Protein AF-A0A9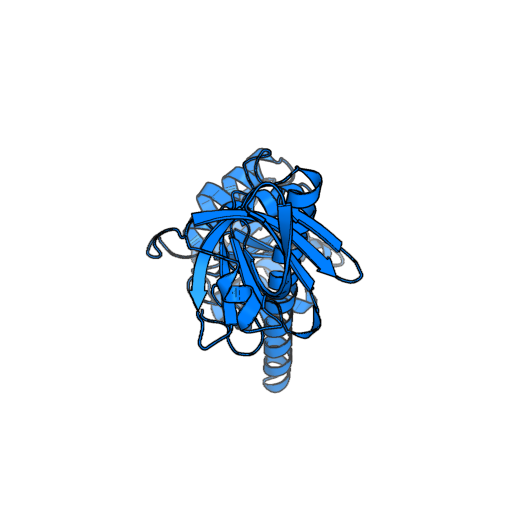60ZJB1-F1 (afdb_monomer)

Secondary structure (DSSP, 8-state):
----SSS-SBPPEEEEEET--TT--HHHHHHHHTTTEEEEEE-GGGGGGGGGG-STTEEEEEEHHHHHTTSSS--HHHHHHHHHHHHHHHHTT-GGGEEEEES---HHHHHHHHHTT--EEE--TTSHHHHHHHIIIIIHHHTT-S-S---SS-EEPPPGGG--EEEEEEEETTEEEEEEEEEEEEETTEEEEEES-GGGGGG--TT-EEEEEEE-SS-EEEEEEEEEEEEETTTTEEEEE--TT-TTTS-HHHHHHHHHHHHHHHHHHHHHHHHHHHHHHHHH-

Foldseek 3Di:
DADDDFKFRDAFQEEEEEPPAPVCDLVVQLVCQLQSYHYHHDDPLLLLLVLLVDDLRYAYEYELVNVCVPPPDDDVVNSVVVLVVVLVSCLVRPQLRYEYEYCDDDVVSVVVCVVSVHHYYNDDVNPPVRVVCCVVPPNNVSSDDDPDDRPSKGKMFHGCVQFKKKWKWFADPNDTDIWIFTWGMAILWKTKTQTPDLVSLVVADFQTWIWMWIDDPPDIATFQTWTWHDADSVRNMTMIGGHLVDCNGGNPVNSSRRSVVRSVSSNVVSVVSSVVSSVVSVVVD

Structure (mmCIF, N/CA/C/O backbone):
data_AF-A0A960ZJB1-F1
#
_entry.id   AF-A0A960ZJB1-F1
#
loop_
_atom_site.group_PDB
_atom_site.id
_atom_site.type_symbol
_atom_site.label_atom_id
_atom_site.label_alt_id
_atom_site.label_comp_id
_atom_site.label_asym_id
_atom_site.label_entity_id
_atom_site.label_seq_id
_atom_site.pdbx_PDB_ins_code
_atom_site.Cartn_x
_atom_site.Cartn_y
_atom_site.Cartn_z
_atom_site.occupancy
_atom_site.B_iso_or_equiv
_atom_site.auth_seq_id
_atom_site.auth_comp_id
_atom_site.auth_asym_id
_atom_site.auth_atom_id
_atom_site.pdbx_PDB_model_num
ATOM 1 N N . MET A 1 1 ? -7.300 -10.576 -5.424 1.00 42.41 1 MET A N 1
ATOM 2 C CA . MET A 1 1 ? -6.321 -11.170 -4.489 1.00 42.41 1 MET A CA 1
ATOM 3 C C . MET A 1 1 ? -6.948 -11.201 -3.099 1.00 42.41 1 MET A C 1
ATOM 5 O O . MET A 1 1 ? -7.404 -10.167 -2.628 1.00 42.41 1 MET A O 1
ATOM 9 N N . LYS A 1 2 ? -7.061 -12.388 -2.498 1.00 27.84 2 LYS A N 1
ATOM 10 C CA . LYS A 1 2 ? -7.536 -12.617 -1.124 1.00 27.84 2 LYS A CA 1
ATOM 11 C C . LYS A 1 2 ? -6.325 -13.181 -0.383 1.00 27.84 2 LYS A C 1
ATOM 13 O O . LYS A 1 2 ? -5.766 -14.154 -0.884 1.00 27.84 2 LYS A O 1
ATOM 18 N N . ILE A 1 3 ? -5.857 -12.550 0.695 1.00 38.41 3 ILE A N 1
ATOM 19 C CA . ILE A 1 3 ? -4.775 -13.132 1.495 1.00 38.41 3 ILE A CA 1
ATOM 20 C C . ILE A 1 3 ? -5.345 -13.677 2.806 1.00 38.41 3 ILE A C 1
ATOM 22 O O . ILE A 1 3 ? -5.942 -12.953 3.599 1.00 38.41 3 ILE A O 1
ATOM 26 N N . THR A 1 4 ? -5.170 -14.984 2.970 1.00 37.72 4 THR A N 1
ATOM 27 C CA . THR A 1 4 ? -5.428 -15.840 4.139 1.00 37.72 4 THR A CA 1
ATOM 28 C C . THR A 1 4 ? -4.400 -16.982 4.042 1.00 37.72 4 THR A C 1
ATOM 30 O O . THR A 1 4 ? -4.046 -17.342 2.922 1.00 37.72 4 THR A O 1
ATOM 33 N N . GLU A 1 5 ? -3.829 -17.576 5.089 1.00 34.34 5 GLU A N 1
ATOM 34 C CA . GLU A 1 5 ? -4.031 -17.506 6.551 1.00 34.34 5 GLU A CA 1
ATOM 35 C C . GLU A 1 5 ? -3.008 -16.610 7.295 1.00 34.34 5 GLU A C 1
ATOM 37 O O . GLU A 1 5 ? -3.155 -16.381 8.489 1.00 34.34 5 GLU A O 1
ATOM 42 N N . ASP A 1 6 ? -2.057 -15.989 6.583 1.00 43.62 6 ASP A N 1
ATOM 43 C CA . ASP A 1 6 ? -0.929 -15.219 7.156 1.00 43.62 6 ASP A CA 1
ATOM 44 C C . ASP A 1 6 ? -0.946 -13.696 6.854 1.00 43.62 6 ASP A C 1
ATOM 46 O O . ASP A 1 6 ? 0.099 -13.046 6.842 1.00 43.62 6 ASP A O 1
ATOM 50 N N . GLY A 1 7 ? -2.110 -13.087 6.604 1.00 52.41 7 GLY A N 1
ATOM 51 C CA . GLY A 1 7 ? -2.263 -11.618 6.577 1.00 52.41 7 GLY A CA 1
ATOM 52 C C . GLY A 1 7 ? -2.581 -10.969 5.221 1.00 52.41 7 GLY A C 1
ATOM 53 O O . GLY A 1 7 ? -2.076 -11.382 4.193 1.00 52.41 7 GLY A O 1
ATOM 54 N N . VAL A 1 8 ? -3.382 -9.889 5.283 1.00 51.00 8 VAL A N 1
ATOM 55 C CA . VAL A 1 8 ? -4.076 -9.058 4.251 1.00 51.00 8 VAL A CA 1
ATOM 56 C C . VAL A 1 8 ? -5.366 -9.619 3.611 1.00 51.00 8 VAL A C 1
ATOM 58 O O . VAL A 1 8 ? -5.436 -9.993 2.443 1.00 51.00 8 VAL A O 1
ATOM 61 N N . THR A 1 9 ? -6.482 -9.515 4.330 1.00 48.41 9 THR A N 1
ATOM 62 C CA . THR A 1 9 ? -7.803 -9.969 3.847 1.00 48.41 9 THR A CA 1
ATOM 63 C C . THR A 1 9 ? -8.354 -9.173 2.641 1.00 48.41 9 THR A C 1
ATOM 65 O O . THR A 1 9 ? -9.258 -9.645 1.947 1.00 48.41 9 THR A O 1
ATOM 68 N N . ALA A 1 10 ? -7.820 -7.978 2.346 1.00 55.12 10 ALA A N 1
ATOM 69 C CA . ALA A 1 10 ? -8.161 -7.190 1.157 1.00 55.12 10 ALA A CA 1
ATOM 70 C C . ALA A 1 10 ? -6.980 -6.313 0.707 1.00 55.12 10 ALA A C 1
ATOM 72 O O . ALA A 1 10 ? -6.668 -5.323 1.363 1.00 55.12 10 ALA A O 1
ATOM 73 N N . THR A 1 11 ? -6.346 -6.643 -0.421 1.00 62.94 11 THR A N 1
ATOM 74 C CA . THR A 1 11 ? -5.213 -5.854 -0.916 1.00 62.94 11 THR A CA 1
ATOM 75 C C . THR A 1 11 ? -5.644 -4.555 -1.609 1.00 62.94 11 THR A C 1
ATOM 77 O O . THR A 1 11 ? -6.682 -4.541 -2.289 1.00 62.94 11 THR A O 1
ATOM 80 N N . PRO A 1 12 ? -4.864 -3.474 -1.421 1.00 76.00 12 PRO A N 1
ATOM 81 C CA . PRO A 1 12 ? -4.973 -2.250 -2.210 1.00 76.00 12 PRO A CA 1
ATOM 82 C C . PRO A 1 12 ? -4.545 -2.497 -3.659 1.00 76.00 12 PRO A C 1
ATOM 84 O O . PRO A 1 12 ? -3.995 -3.555 -3.979 1.00 76.00 12 PRO A O 1
ATOM 87 N N . LYS A 1 13 ? -4.734 -1.493 -4.521 1.00 81.38 13 LYS A N 1
ATOM 88 C CA . LYS A 1 13 ? -3.980 -1.402 -5.775 1.00 81.38 13 LYS A CA 1
ATOM 89 C C . LYS A 1 13 ? -2.493 -1.296 -5.437 1.00 81.38 13 LYS A C 1
ATOM 91 O O . LYS A 1 13 ? -2.114 -0.468 -4.610 1.00 81.38 13 LYS A O 1
ATOM 96 N N . ILE A 1 14 ? -1.663 -2.131 -6.047 1.00 87.25 14 ILE A N 1
ATOM 97 C CA . ILE A 1 14 ? -0.218 -2.151 -5.818 1.00 87.25 14 ILE A CA 1
ATOM 98 C C . ILE A 1 14 ? 0.455 -1.463 -7.001 1.00 87.25 14 ILE A C 1
ATOM 100 O O . ILE A 1 14 ? 0.282 -1.870 -8.144 1.00 87.25 14 ILE A O 1
ATOM 104 N N . LEU A 1 15 ? 1.230 -0.421 -6.730 1.00 90.06 15 LEU A N 1
ATOM 105 C CA . LEU A 1 15 ? 2.118 0.203 -7.699 1.00 90.06 15 LEU A CA 1
ATOM 106 C C . LEU A 1 15 ? 3.553 -0.140 -7.309 1.00 90.06 15 LEU A C 1
ATOM 108 O O . LEU A 1 15 ? 4.105 0.470 -6.397 1.00 90.06 15 LEU A O 1
ATOM 112 N N . SER A 1 16 ? 4.136 -1.130 -7.977 1.00 92.06 16 SER A N 1
ATOM 113 C CA . SER A 1 16 ? 5.525 -1.532 -7.771 1.00 92.06 16 SER A CA 1
ATOM 114 C C . SER A 1 16 ? 6.438 -0.678 -8.638 1.00 92.06 16 SER A C 1
ATOM 116 O O . SER A 1 16 ? 6.396 -0.765 -9.864 1.00 92.06 16 SER A O 1
ATOM 118 N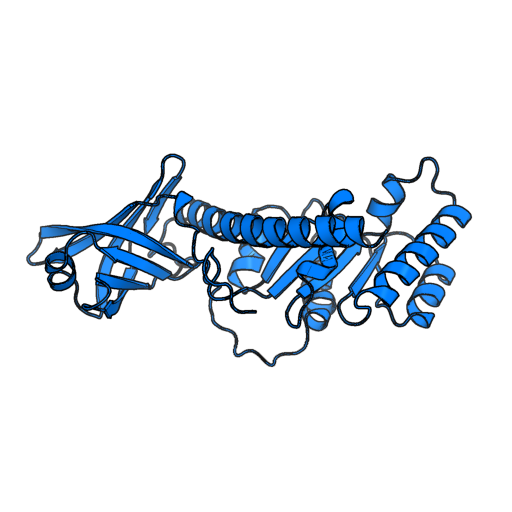 N . TRP A 1 17 ? 7.258 0.158 -8.014 1.00 92.38 17 TRP A N 1
ATOM 119 C CA . TRP A 1 17 ? 8.060 1.156 -8.702 1.00 92.38 17 TRP A CA 1
ATOM 120 C C . TRP A 1 17 ? 9.546 0.918 -8.479 1.00 92.38 17 TRP A C 1
ATOM 122 O O . TRP A 1 17 ? 10.055 1.101 -7.375 1.00 92.38 17 TRP A O 1
ATOM 132 N N . PHE A 1 18 ? 10.248 0.557 -9.549 1.00 91.50 18 PHE A N 1
ATOM 133 C CA . PHE A 1 18 ? 11.701 0.521 -9.562 1.00 91.50 18 PHE A CA 1
ATOM 134 C C . PHE A 1 18 ? 12.275 1.927 -9.765 1.00 91.50 18 PHE A C 1
ATOM 136 O O . PHE A 1 18 ? 11.978 2.584 -10.769 1.00 91.50 18 PHE A O 1
ATOM 143 N N . GLY A 1 19 ? 13.109 2.380 -8.828 1.00 89.00 19 GLY A N 1
ATOM 144 C CA . GLY A 1 19 ? 13.690 3.721 -8.871 1.00 89.00 19 GLY A CA 1
ATOM 145 C C . GLY A 1 19 ? 12.657 4.817 -8.600 1.00 89.00 19 GLY A C 1
ATOM 146 O O . GLY A 1 19 ? 12.521 5.757 -9.395 1.00 89.00 19 GLY A O 1
ATOM 147 N N . LEU A 1 20 ? 11.905 4.656 -7.505 1.00 89.56 20 LEU A N 1
ATOM 148 C CA . LEU A 1 20 ? 10.902 5.610 -7.038 1.00 89.56 20 LEU A CA 1
ATOM 149 C C . LEU A 1 20 ? 11.525 7.019 -6.906 1.00 89.56 20 LEU A C 1
ATOM 151 O O . LEU A 1 20 ? 12.586 7.160 -6.297 1.00 89.56 20 LEU A O 1
ATOM 155 N N . PRO A 1 21 ? 10.907 8.073 -7.470 1.00 86.81 21 PRO A N 1
ATOM 156 C CA . PRO A 1 21 ? 11.416 9.434 -7.328 1.00 86.81 21 PRO A CA 1
ATOM 157 C C . PRO A 1 21 ? 11.541 9.880 -5.863 1.00 86.81 21 PRO A C 1
ATOM 159 O O . PRO A 1 21 ? 10.634 9.665 -5.060 1.00 86.81 21 PRO A O 1
ATOM 162 N N . SER A 1 22 ? 12.632 10.581 -5.547 1.00 85.75 22 SER A N 1
ATOM 163 C CA . SER A 1 22 ? 13.035 10.969 -4.182 1.00 85.75 22 SER A CA 1
ATOM 164 C C . SER A 1 22 ? 11.978 11.765 -3.399 1.00 85.75 22 SER A C 1
ATOM 166 O O . SER A 1 22 ? 11.849 11.634 -2.184 1.00 85.75 22 SER A O 1
ATOM 168 N N . HIS A 1 23 ? 11.183 12.577 -4.095 1.00 83.75 23 HIS A N 1
ATOM 169 C CA . HIS A 1 23 ? 10.132 13.398 -3.498 1.00 83.75 23 HIS A CA 1
ATOM 170 C C . HIS A 1 23 ? 8.846 12.608 -3.176 1.00 83.75 23 HIS A C 1
ATOM 172 O O . HIS A 1 23 ? 7.927 13.170 -2.576 1.00 83.75 23 HIS A O 1
ATOM 178 N N . ILE A 1 24 ? 8.735 11.335 -3.584 1.00 87.38 24 ILE A N 1
ATOM 179 C CA . ILE A 1 24 ? 7.665 10.428 -3.143 1.00 87.38 24 ILE A CA 1
ATOM 180 C C . ILE A 1 24 ? 8.116 9.776 -1.833 1.00 87.38 24 ILE A C 1
ATOM 182 O O . ILE A 1 24 ? 8.446 8.592 -1.761 1.00 87.38 24 ILE A O 1
ATOM 186 N N . GLY A 1 25 ? 8.145 10.592 -0.782 1.00 88.69 25 GLY A N 1
ATOM 187 C CA . GLY A 1 25 ? 8.531 10.166 0.553 1.00 88.69 25 GLY A CA 1
ATOM 188 C C . GLY A 1 25 ? 7.417 9.412 1.277 1.00 88.69 25 GLY A C 1
ATOM 189 O O . GLY A 1 25 ? 6.362 9.080 0.735 1.00 88.69 25 GLY A O 1
ATOM 190 N N . GLU A 1 26 ? 7.634 9.150 2.563 1.00 90.62 26 GLU A N 1
ATOM 191 C CA . GLU A 1 26 ? 6.641 8.502 3.427 1.00 90.62 26 GLU A CA 1
ATOM 192 C C . GLU A 1 26 ? 5.273 9.206 3.397 1.00 90.62 26 GLU A C 1
ATOM 194 O O . GLU A 1 26 ? 4.240 8.557 3.225 1.00 90.62 26 GLU A O 1
ATOM 199 N N . ARG A 1 27 ? 5.266 10.539 3.495 1.00 88.94 27 ARG A N 1
ATOM 200 C CA . ARG A 1 27 ? 4.037 11.337 3.502 1.00 88.94 27 ARG A CA 1
ATOM 201 C C . ARG A 1 27 ? 3.219 11.126 2.230 1.00 88.94 27 ARG A C 1
ATOM 203 O O . ARG A 1 27 ? 2.017 10.886 2.307 1.00 88.94 27 ARG A O 1
ATOM 210 N N . GLU A 1 28 ? 3.855 11.209 1.065 1.00 87.31 28 GLU A N 1
ATOM 211 C CA . GLU A 1 28 ? 3.199 11.013 -0.227 1.00 87.31 28 GLU A CA 1
ATOM 212 C C . GLU A 1 28 ? 2.634 9.594 -0.335 1.00 87.31 28 GLU A C 1
ATOM 214 O O . GLU A 1 28 ? 1.486 9.419 -0.744 1.00 87.31 28 GLU A O 1
ATOM 219 N N . ARG A 1 29 ? 3.396 8.586 0.104 1.00 90.00 29 ARG A N 1
ATOM 220 C CA . ARG A 1 29 ? 2.963 7.181 0.110 1.00 90.00 29 ARG A CA 1
ATOM 221 C C . ARG A 1 29 ? 1.738 6.960 1.001 1.00 90.00 29 ARG A C 1
ATOM 223 O O . ARG A 1 29 ? 0.829 6.232 0.607 1.00 90.00 29 ARG A O 1
ATOM 230 N N . PHE A 1 30 ? 1.637 7.643 2.141 1.00 89.06 30 PHE A N 1
ATOM 231 C CA . PHE A 1 30 ? 0.431 7.603 2.979 1.00 89.06 30 PHE A CA 1
ATOM 232 C C . PHE A 1 30 ? -0.773 8.287 2.324 1.00 89.06 30 PHE A C 1
ATOM 234 O O . PHE A 1 30 ? -1.891 7.784 2.428 1.00 89.06 30 PHE A O 1
ATOM 241 N N . GLU A 1 31 ? -0.571 9.385 1.593 1.00 83.75 31 GLU A N 1
ATOM 242 C CA . GLU A 1 31 ? -1.645 10.029 0.821 1.00 83.75 31 GLU A CA 1
ATOM 243 C C . GLU A 1 31 ? -2.163 9.150 -0.327 1.00 83.75 31 GLU A C 1
ATOM 245 O O . GLU A 1 31 ? -3.352 9.194 -0.657 1.00 83.75 31 GLU A O 1
ATOM 250 N N . PHE A 1 32 ? -1.303 8.324 -0.927 1.00 83.06 32 PHE A N 1
ATOM 251 C CA . PHE A 1 32 ? -1.729 7.283 -1.865 1.00 83.06 32 PHE A CA 1
ATOM 252 C C . PHE A 1 32 ? -2.480 6.153 -1.162 1.00 83.06 32 PHE A C 1
ATOM 254 O O . PHE A 1 32 ? -3.537 5.735 -1.637 1.00 83.06 32 PHE A O 1
ATOM 261 N N . LEU A 1 33 ? -2.009 5.726 0.010 1.00 84.25 33 LEU A N 1
ATOM 262 C CA . LEU A 1 33 ? -2.639 4.651 0.773 1.00 84.25 33 LEU A CA 1
ATOM 263 C C . LEU A 1 33 ? -4.064 5.009 1.221 1.00 84.25 33 LEU A C 1
ATOM 265 O O . LEU A 1 33 ? -4.963 4.170 1.149 1.00 84.25 33 LEU A O 1
ATOM 269 N N . LYS A 1 34 ? -4.304 6.275 1.591 1.00 79.31 34 LYS A N 1
ATOM 270 C CA . LYS A 1 34 ? -5.651 6.823 1.856 1.00 79.31 34 LYS A CA 1
ATOM 271 C C . LYS A 1 34 ? -6.608 6.689 0.665 1.00 79.31 34 LYS A C 1
ATOM 273 O O . LYS A 1 34 ? -7.817 6.748 0.855 1.00 79.31 34 LYS A O 1
ATOM 278 N N . ARG A 1 35 ? -6.078 6.503 -0.548 1.00 77.56 35 ARG A N 1
ATOM 279 C CA . ARG A 1 35 ? -6.817 6.324 -1.807 1.00 77.56 35 ARG A CA 1
ATOM 280 C C . ARG A 1 35 ? -6.737 4.891 -2.351 1.00 77.56 35 ARG A C 1
ATOM 282 O O . ARG A 1 35 ? -6.882 4.697 -3.553 1.00 77.56 35 ARG A O 1
ATOM 289 N N . ASP A 1 36 ? -6.499 3.904 -1.487 1.00 78.19 36 ASP A N 1
ATOM 290 C CA . ASP A 1 36 ? -6.406 2.478 -1.850 1.00 78.19 36 ASP A CA 1
ATOM 291 C C . ASP A 1 36 ? -5.224 2.138 -2.781 1.00 78.19 36 ASP A C 1
ATOM 293 O O . ASP A 1 36 ? -5.265 1.142 -3.501 1.00 78.19 36 ASP A O 1
ATOM 297 N N . ILE A 1 37 ? -4.156 2.949 -2.765 1.00 82.56 37 ILE A N 1
ATOM 298 C CA . ILE A 1 37 ? -2.945 2.740 -3.574 1.00 82.56 37 ILE A CA 1
ATOM 299 C C . ILE A 1 37 ? -1.742 2.533 -2.654 1.00 82.56 37 ILE A C 1
ATOM 301 O O . ILE A 1 37 ? -1.308 3.441 -1.948 1.00 82.56 37 ILE A O 1
ATOM 305 N N . TYR A 1 38 ? -1.175 1.335 -2.686 1.00 88.25 38 TYR A N 1
ATOM 306 C CA . TYR A 1 38 ? 0.079 1.002 -2.028 1.00 88.25 38 TYR A CA 1
ATOM 307 C C . TYR A 1 38 ? 1.229 1.119 -3.025 1.00 88.25 38 TYR A C 1
ATOM 309 O O . TYR A 1 38 ? 1.229 0.450 -4.056 1.00 88.25 38 TYR A O 1
ATOM 317 N N . ILE A 1 39 ? 2.206 1.967 -2.717 1.00 90.88 39 ILE A N 1
ATOM 318 C CA . ILE A 1 39 ? 3.424 2.096 -3.516 1.00 90.88 39 ILE A CA 1
ATOM 319 C C . ILE A 1 39 ? 4.457 1.125 -2.947 1.00 90.88 39 ILE A C 1
ATOM 321 O O . ILE A 1 39 ? 4.916 1.311 -1.830 1.00 90.88 39 ILE A O 1
ATOM 325 N N . HIS A 1 40 ? 4.828 0.095 -3.697 1.00 92.38 40 HIS A N 1
ATOM 326 C CA . HIS A 1 40 ? 5.971 -0.754 -3.364 1.00 92.38 40 HIS A CA 1
ATOM 327 C C . HIS A 1 40 ? 7.219 -0.168 -4.020 1.00 92.38 40 HIS A C 1
ATOM 329 O O . HIS A 1 40 ? 7.246 0.014 -5.233 1.00 92.38 40 HIS A O 1
ATOM 335 N N . GLU A 1 41 ? 8.240 0.156 -3.235 1.00 93.00 41 GLU A N 1
ATOM 336 C CA . GLU A 1 41 ? 9.525 0.622 -3.759 1.00 93.00 41 GLU A CA 1
ATOM 337 C C . GLU A 1 41 ? 10.381 -0.602 -4.088 1.00 93.00 41 GLU A C 1
ATOM 339 O O . GLU A 1 41 ? 10.966 -1.217 -3.199 1.00 93.00 41 GLU A O 1
ATOM 344 N N . ALA A 1 42 ? 10.385 -0.988 -5.363 1.00 90.94 42 ALA A N 1
ATOM 345 C CA . ALA A 1 42 ? 11.047 -2.201 -5.816 1.00 90.94 42 ALA A CA 1
ATOM 346 C C . ALA A 1 42 ? 12.559 -1.999 -5.921 1.00 90.94 42 ALA A C 1
ATOM 348 O O . ALA A 1 42 ? 13.032 -1.006 -6.484 1.00 90.94 42 ALA A O 1
ATOM 349 N N . ARG A 1 43 ? 13.310 -2.985 -5.431 1.00 87.75 43 ARG A N 1
ATOM 350 C CA . ARG A 1 43 ? 14.776 -3.028 -5.521 1.00 87.75 43 ARG A CA 1
ATOM 351 C C . ARG A 1 43 ? 15.234 -3.880 -6.709 1.00 87.75 43 ARG A C 1
ATOM 353 O O . ARG A 1 43 ? 14.456 -4.630 -7.293 1.00 87.75 43 ARG A O 1
ATOM 360 N N . PHE A 1 44 ? 16.498 -3.743 -7.109 1.00 82.94 44 PHE A N 1
ATOM 361 C CA . PHE A 1 44 ? 17.002 -4.406 -8.321 1.00 82.94 44 PHE A CA 1
ATOM 362 C C . PHE A 1 44 ? 17.058 -5.931 -8.159 1.00 82.94 44 PHE A C 1
ATOM 364 O O . PHE A 1 44 ? 16.686 -6.669 -9.067 1.00 82.94 44 PHE A O 1
ATOM 371 N N . ASP A 1 45 ? 17.434 -6.392 -6.967 1.00 83.94 45 ASP A N 1
ATOM 372 C CA . ASP A 1 45 ? 17.433 -7.797 -6.544 1.00 83.94 45 ASP A CA 1
ATOM 373 C C . ASP A 1 45 ? 16.025 -8.413 -6.490 1.00 83.94 45 ASP A C 1
ATOM 375 O O . ASP A 1 45 ? 15.877 -9.630 -6.542 1.00 83.94 45 ASP A O 1
ATOM 379 N N . GLU A 1 46 ? 14.979 -7.589 -6.421 1.00 86.81 46 GLU A N 1
ATOM 380 C CA . GLU A 1 46 ? 13.585 -8.038 -6.378 1.00 86.81 46 GLU A CA 1
ATOM 381 C C . GLU A 1 46 ? 12.977 -8.258 -7.764 1.00 86.81 46 GLU A C 1
ATOM 383 O O . GLU A 1 46 ? 11.950 -8.936 -7.858 1.00 86.81 46 GLU A O 1
ATOM 388 N N . LEU A 1 47 ? 13.591 -7.720 -8.830 1.00 84.38 47 LEU A N 1
ATOM 389 C CA . LEU A 1 47 ? 13.052 -7.779 -10.193 1.00 84.38 47 LEU A CA 1
ATOM 390 C C . LEU A 1 47 ? 12.622 -9.203 -10.594 1.00 84.38 47 LEU A C 1
ATOM 392 O O . LEU A 1 47 ? 11.456 -9.367 -10.951 1.00 84.38 47 LEU A O 1
ATOM 396 N N . PRO A 1 48 ? 13.451 -10.258 -10.440 1.00 84.31 48 PRO A N 1
ATOM 397 C CA . PRO A 1 48 ? 13.061 -11.607 -10.851 1.00 84.31 48 PRO A CA 1
ATOM 398 C C . PRO A 1 48 ? 11.880 -12.187 -10.061 1.00 84.31 48 PRO A C 1
ATOM 400 O O . PRO A 1 48 ? 11.255 -13.134 -10.519 1.00 84.31 48 PRO A O 1
ATOM 403 N N . GLY A 1 49 ? 11.561 -11.647 -8.879 1.00 84.75 49 GLY A N 1
ATOM 404 C CA . GLY A 1 49 ? 10.448 -12.092 -8.037 1.00 84.75 49 GLY A CA 1
ATOM 405 C C . GLY A 1 49 ? 9.149 -11.304 -8.236 1.00 84.75 49 GLY A C 1
ATOM 406 O O . GLY A 1 49 ? 8.118 -11.690 -7.678 1.00 84.75 49 GLY A O 1
ATOM 407 N N . LEU A 1 50 ? 9.155 -10.219 -9.026 1.00 86.88 50 LEU A N 1
ATOM 408 C CA . LEU A 1 50 ? 7.983 -9.347 -9.206 1.00 86.88 50 LEU A CA 1
ATOM 409 C C . LEU A 1 50 ? 6.776 -10.067 -9.817 1.00 86.88 50 LEU A C 1
ATOM 411 O O . LEU A 1 50 ? 5.632 -9.675 -9.573 1.00 86.88 50 LEU A O 1
ATOM 415 N N . TRP A 1 51 ? 6.994 -11.163 -10.545 1.00 84.31 51 TRP A N 1
ATOM 416 C CA . TRP A 1 51 ? 5.897 -11.954 -11.093 1.00 84.31 51 TRP A CA 1
ATOM 417 C C . TRP A 1 51 ? 4.979 -12.547 -10.026 1.00 84.31 51 TRP A C 1
ATOM 419 O O . TRP A 1 51 ? 3.781 -12.687 -10.266 1.00 84.31 51 TRP A O 1
ATOM 429 N N . ALA A 1 52 ? 5.488 -12.807 -8.819 1.00 85.75 52 ALA A N 1
ATOM 430 C CA . ALA A 1 52 ? 4.697 -13.372 -7.728 1.00 85.75 52 ALA A CA 1
ATOM 431 C C . ALA A 1 52 ? 3.649 -12.399 -7.158 1.00 85.75 52 ALA A C 1
ATOM 433 O O . ALA A 1 52 ? 2.726 -12.820 -6.451 1.00 85.75 52 ALA A O 1
ATOM 434 N N . ILE A 1 53 ? 3.782 -11.100 -7.448 1.00 84.81 53 ILE A N 1
ATOM 435 C CA . ILE A 1 53 ? 2.811 -10.066 -7.067 1.00 84.81 53 ILE A CA 1
ATOM 436 C C . ILE A 1 53 ? 1.999 -9.549 -8.258 1.00 84.81 53 ILE A C 1
ATOM 438 O O . ILE A 1 53 ? 1.122 -8.701 -8.074 1.00 84.81 53 ILE A O 1
ATOM 442 N N . ASN A 1 54 ? 2.259 -10.058 -9.465 1.00 84.75 54 ASN A N 1
ATOM 443 C CA . ASN A 1 54 ? 1.482 -9.709 -10.641 1.00 84.75 54 ASN A CA 1
ATOM 444 C C . ASN A 1 54 ? 0.027 -10.164 -10.485 1.00 84.75 54 ASN A C 1
ATOM 446 O O . ASN A 1 54 ? -0.280 -11.232 -9.952 1.00 84.75 54 ASN A O 1
ATOM 450 N N . GLY A 1 55 ? -0.884 -9.323 -10.948 1.00 78.56 55 GLY A N 1
ATOM 451 C CA . GLY A 1 55 ? -2.305 -9.593 -10.920 1.00 78.56 55 GLY A CA 1
ATOM 452 C C . GLY A 1 55 ? -3.102 -8.390 -11.391 1.00 78.56 55 GLY A C 1
ATOM 453 O O . GLY A 1 55 ? -2.562 -7.329 -11.683 1.00 78.56 55 GLY A O 1
ATOM 454 N N . ARG A 1 56 ? -4.426 -8.553 -11.398 1.00 75.56 56 ARG A N 1
ATOM 455 C CA . ARG A 1 56 ? -5.379 -7.560 -11.912 1.00 75.56 56 ARG A CA 1
ATOM 456 C C . ARG A 1 56 ? -5.276 -6.164 -11.284 1.00 75.56 56 ARG A C 1
ATOM 458 O O . ARG A 1 56 ? -5.745 -5.227 -11.894 1.00 75.56 56 ARG A O 1
ATOM 465 N N . TYR A 1 57 ? -4.730 -6.025 -10.076 1.00 80.31 57 TYR A N 1
ATOM 466 C CA . TYR A 1 57 ? -4.632 -4.738 -9.369 1.00 80.31 57 TYR A CA 1
ATOM 467 C C . TYR A 1 57 ? -3.185 -4.354 -9.062 1.00 80.31 57 TYR A C 1
ATOM 469 O O . TYR A 1 57 ? -2.934 -3.633 -8.095 1.00 80.31 57 TYR A O 1
ATOM 477 N N . THR A 1 58 ? -2.244 -4.837 -9.871 1.00 85.06 58 THR A N 1
ATOM 478 C CA . THR A 1 58 ? -0.827 -4.512 -9.741 1.00 85.06 58 THR A CA 1
ATOM 479 C C . THR A 1 58 ? -0.343 -3.839 -11.019 1.00 85.06 58 THR A C 1
ATOM 481 O O . THR A 1 58 ? -0.535 -4.375 -12.104 1.00 85.06 58 THR A O 1
ATOM 484 N N . GLY A 1 59 ? 0.292 -2.679 -10.885 1.00 89.25 59 GLY A N 1
ATOM 485 C CA . GLY A 1 59 ? 1.006 -2.004 -11.965 1.00 89.25 59 GLY A CA 1
ATOM 486 C C . GLY A 1 59 ? 2.483 -1.873 -11.630 1.00 89.25 59 GLY A C 1
ATOM 487 O O . GLY A 1 59 ? 2.863 -1.795 -10.457 1.00 89.25 59 GLY A O 1
ATOM 488 N N . PHE A 1 60 ? 3.307 -1.827 -12.667 1.00 91.94 60 PHE A N 1
ATOM 489 C CA . PHE A 1 60 ? 4.756 -1.770 -12.563 1.00 91.94 60 PHE A CA 1
ATOM 490 C C . PHE A 1 60 ? 5.282 -0.525 -13.265 1.00 91.94 60 PHE A C 1
ATOM 492 O O . PHE A 1 60 ? 4.943 -0.252 -14.415 1.00 91.94 60 PHE A O 1
ATOM 499 N N . ALA A 1 61 ? 6.119 0.233 -12.568 1.00 92.56 61 ALA A N 1
ATOM 500 C CA . ALA A 1 61 ? 6.774 1.414 -13.103 1.00 92.56 61 ALA A CA 1
ATOM 501 C C . ALA A 1 61 ? 8.289 1.220 -13.063 1.00 92.56 61 ALA A C 1
ATOM 503 O O . ALA A 1 61 ? 8.855 0.936 -12.007 1.00 92.56 61 ALA A O 1
ATOM 504 N N . PHE A 1 62 ? 8.951 1.408 -14.200 1.00 92.56 62 PHE A N 1
ATOM 505 C CA . PHE A 1 62 ? 10.399 1.273 -14.319 1.00 92.56 62 PHE A CA 1
ATOM 506 C C . PHE A 1 62 ? 11.023 2.625 -14.639 1.00 92.56 62 PHE A C 1
ATOM 508 O O . PHE A 1 62 ? 10.751 3.214 -15.684 1.00 92.56 62 PHE A O 1
ATOM 515 N N . ASN A 1 63 ? 11.860 3.119 -13.728 1.00 92.00 63 ASN A N 1
ATOM 516 C CA . ASN A 1 63 ? 12.711 4.273 -13.973 1.00 92.00 63 ASN A CA 1
ATOM 517 C C . ASN A 1 63 ? 13.976 3.831 -14.715 1.00 92.00 63 ASN A C 1
ATOM 519 O O . ASN A 1 63 ? 14.901 3.309 -14.092 1.00 92.00 63 ASN A O 1
ATOM 523 N N . LEU A 1 64 ? 14.024 4.042 -16.032 1.00 91.06 64 LEU A N 1
ATOM 524 C CA . LEU A 1 64 ? 15.178 3.659 -16.844 1.00 91.06 64 LEU A CA 1
ATOM 525 C C . LEU A 1 64 ? 16.455 4.368 -16.377 1.00 91.06 64 LEU A C 1
ATOM 527 O O . LEU A 1 64 ? 17.501 3.729 -16.345 1.00 91.06 64 LEU A O 1
ATOM 531 N N . ASP A 1 65 ? 16.371 5.628 -15.935 1.00 88.50 65 ASP A N 1
ATOM 532 C CA . ASP A 1 65 ? 17.541 6.371 -15.444 1.00 88.50 65 ASP A CA 1
ATOM 533 C C . ASP A 1 65 ? 18.194 5.657 -14.255 1.00 88.50 65 ASP A C 1
ATOM 535 O O . ASP A 1 65 ? 19.413 5.556 -14.183 1.00 88.50 65 ASP A O 1
ATOM 539 N N . ARG A 1 66 ? 17.382 5.110 -13.343 1.00 87.81 66 ARG A N 1
ATOM 540 C CA . ARG A 1 66 ? 17.882 4.377 -12.171 1.00 87.81 66 ARG A CA 1
ATOM 541 C C . ARG A 1 66 ? 18.416 2.999 -12.530 1.00 87.81 66 ARG A C 1
ATOM 543 O O . ARG A 1 66 ? 19.338 2.529 -11.884 1.00 87.81 66 ARG A O 1
ATOM 550 N N . ILE A 1 67 ? 17.880 2.348 -13.565 1.00 84.94 67 ILE A N 1
ATOM 551 C CA . ILE A 1 67 ? 18.441 1.075 -14.051 1.00 84.94 67 ILE A CA 1
ATOM 552 C C . ILE A 1 67 ? 19.812 1.335 -14.696 1.00 84.94 67 ILE A C 1
ATOM 554 O O . ILE A 1 67 ? 20.735 0.538 -14.541 1.00 84.94 67 ILE A O 1
ATOM 558 N N . LEU A 1 68 ? 19.967 2.469 -15.384 1.00 84.31 68 LEU A N 1
ATOM 559 C CA . LEU A 1 68 ? 21.221 2.865 -16.023 1.00 84.31 68 LEU A CA 1
ATOM 560 C C . LEU A 1 68 ? 22.354 3.148 -15.029 1.00 84.31 68 LEU A C 1
ATOM 562 O O . LEU A 1 68 ? 23.509 2.949 -15.395 1.00 84.31 68 LEU A O 1
ATOM 566 N N . GLU A 1 69 ? 22.054 3.544 -13.789 1.00 82.88 69 GLU A N 1
ATOM 567 C CA . GLU A 1 69 ? 23.060 3.733 -12.725 1.00 82.88 69 GLU A CA 1
ATOM 568 C C . GLU A 1 69 ? 23.836 2.441 -12.404 1.00 82.88 69 GLU A C 1
ATOM 570 O O . GLU A 1 69 ? 24.956 2.503 -11.905 1.00 82.88 69 GLU A O 1
ATOM 575 N N . TYR A 1 70 ? 23.288 1.269 -12.745 1.00 75.38 70 TYR A N 1
ATOM 576 C CA . TYR A 1 70 ? 23.962 -0.023 -12.582 1.00 75.38 70 TYR A CA 1
ATOM 577 C C . TYR A 1 70 ? 24.908 -0.373 -13.742 1.00 75.38 70 TYR A C 1
ATOM 579 O O . TYR A 1 70 ? 25.544 -1.428 -13.719 1.00 75.38 70 TYR A O 1
ATOM 587 N N . LEU A 1 71 ? 25.012 0.478 -14.769 1.00 72.88 71 LEU A N 1
ATOM 588 C CA . LEU A 1 71 ? 25.977 0.305 -15.851 1.00 72.88 71 LEU A CA 1
ATOM 589 C C . LEU A 1 71 ? 27.256 1.103 -15.557 1.00 72.88 71 LEU A C 1
ATOM 591 O O . LEU A 1 71 ? 27.172 2.300 -15.293 1.00 72.88 71 LEU A O 1
ATOM 595 N N . PRO A 1 72 ? 28.450 0.495 -15.698 1.00 62.91 72 PRO A N 1
ATOM 596 C CA . PRO A 1 72 ? 29.713 1.168 -15.394 1.00 62.91 72 PRO A CA 1
ATOM 597 C C . PRO A 1 72 ? 29.987 2.389 -16.290 1.00 62.91 72 PRO A C 1
ATOM 599 O O . PRO A 1 72 ? 30.692 3.293 -15.860 1.00 62.91 72 PRO A O 1
ATOM 602 N N . PHE A 1 73 ? 29.407 2.456 -17.501 1.00 63.84 73 PHE A N 1
ATOM 603 C CA . PHE A 1 73 ? 29.468 3.628 -18.387 1.00 63.84 73 PHE A CA 1
ATOM 604 C C . PHE A 1 73 ? 28.226 3.710 -19.300 1.00 63.84 73 PHE A C 1
ATOM 606 O O . PHE A 1 73 ? 28.140 2.959 -20.280 1.00 63.84 73 PHE A O 1
ATOM 613 N N . PRO A 1 74 ? 27.264 4.616 -19.050 1.00 63.53 74 PRO A N 1
ATOM 614 C CA . PRO A 1 74 ? 26.076 4.748 -19.889 1.00 63.53 74 PRO A CA 1
ATOM 615 C C . PRO A 1 74 ? 26.405 5.509 -21.185 1.00 63.53 74 PRO A C 1
ATOM 617 O O . PRO A 1 74 ? 26.200 6.712 -21.300 1.00 63.53 74 PRO A O 1
ATOM 620 N N . ARG A 1 75 ? 26.932 4.808 -22.195 1.00 75.94 75 ARG A N 1
ATOM 621 C CA . ARG A 1 75 ? 26.950 5.304 -23.587 1.00 75.94 75 ARG A CA 1
ATOM 622 C C . ARG A 1 75 ? 25.594 5.034 -24.239 1.00 75.94 75 ARG A C 1
ATOM 624 O O . ARG A 1 75 ? 24.966 4.033 -23.905 1.00 75.94 75 ARG A O 1
ATOM 631 N N . LEU A 1 76 ? 25.178 5.841 -25.221 1.00 76.75 76 LEU A N 1
ATOM 632 C CA . LEU A 1 76 ? 23.888 5.671 -25.918 1.00 76.75 76 LEU A CA 1
ATOM 633 C C . LEU A 1 76 ? 23.678 4.237 -26.445 1.00 76.75 76 LEU A C 1
ATOM 635 O O . LEU A 1 76 ? 22.619 3.650 -26.244 1.00 76.75 76 LEU A O 1
ATOM 639 N N . ALA A 1 77 ? 24.716 3.619 -27.018 1.00 79.50 77 ALA A N 1
ATOM 640 C CA . ALA A 1 77 ? 24.671 2.216 -27.440 1.00 79.50 77 ALA A CA 1
ATOM 641 C C . ALA A 1 77 ? 24.361 1.249 -26.276 1.00 79.50 77 ALA A C 1
ATOM 643 O O . ALA A 1 77 ? 23.575 0.316 -26.428 1.00 79.50 77 ALA A O 1
ATOM 644 N N . GLY A 1 78 ? 24.929 1.498 -25.093 1.00 81.56 78 GLY A N 1
ATOM 645 C CA . GLY A 1 78 ? 24.635 0.747 -23.871 1.00 81.56 78 GLY A CA 1
ATOM 646 C C . GLY A 1 78 ? 23.206 0.966 -23.371 1.00 81.56 78 GLY A C 1
ATOM 647 O O . GLY A 1 78 ? 22.560 0.005 -22.955 1.00 81.56 78 GLY A O 1
ATOM 648 N N . VAL A 1 79 ? 22.682 2.194 -23.488 1.00 87.12 79 VAL A N 1
ATOM 649 C CA . VAL A 1 79 ? 21.280 2.518 -23.168 1.00 87.12 79 VAL A CA 1
ATOM 650 C C . VAL A 1 79 ? 20.329 1.713 -24.053 1.00 87.12 79 VAL A C 1
ATOM 652 O O . VAL A 1 79 ? 19.419 1.072 -23.534 1.00 87.12 79 VAL A O 1
ATOM 655 N N . MET A 1 80 ? 20.571 1.666 -25.367 1.00 89.06 80 MET A N 1
ATOM 656 C CA . MET A 1 80 ? 19.742 0.897 -26.304 1.00 89.06 80 MET A CA 1
ATOM 657 C C . MET A 1 80 ? 19.787 -0.609 -26.021 1.00 89.06 80 MET A C 1
ATOM 659 O O . MET A 1 80 ? 18.756 -1.280 -26.049 1.00 89.06 80 MET A O 1
ATOM 663 N N . VAL A 1 81 ? 20.965 -1.161 -25.710 1.00 88.19 81 VAL A N 1
ATOM 664 C CA . VAL A 1 81 ? 21.100 -2.578 -25.329 1.00 88.19 81 VAL A CA 1
ATOM 665 C C . VAL A 1 81 ? 20.322 -2.877 -24.047 1.00 88.19 81 VAL A C 1
ATOM 667 O O . VAL A 1 81 ? 19.619 -3.888 -23.980 1.00 88.19 81 VAL A O 1
ATOM 670 N N . LEU A 1 82 ? 20.413 -2.006 -23.040 1.00 87.81 82 LEU A N 1
ATOM 671 C CA . LEU A 1 82 ? 19.660 -2.162 -21.800 1.00 87.81 82 LEU A CA 1
ATOM 672 C C . LEU A 1 82 ? 18.152 -2.037 -22.039 1.00 87.81 82 LEU A C 1
ATOM 674 O O . LEU A 1 82 ? 17.402 -2.870 -21.538 1.00 87.81 82 LEU A O 1
ATOM 678 N N . ALA A 1 83 ? 17.711 -1.058 -22.829 1.00 91.75 83 ALA A N 1
ATOM 679 C CA . ALA A 1 83 ? 16.307 -0.887 -23.185 1.00 91.75 83 ALA A CA 1
ATOM 680 C C . ALA A 1 83 ? 15.755 -2.152 -23.857 1.00 91.75 83 ALA A C 1
ATOM 682 O O . ALA A 1 83 ? 14.728 -2.670 -23.430 1.00 91.75 83 ALA A O 1
ATOM 683 N N . LYS A 1 84 ? 16.492 -2.742 -24.810 1.00 92.56 84 LYS A N 1
ATOM 684 C CA . LYS A 1 84 ? 16.129 -4.030 -25.428 1.00 92.56 84 LYS A CA 1
ATOM 685 C C . LYS A 1 84 ? 16.022 -5.163 -24.402 1.00 92.56 84 LYS A C 1
ATOM 687 O O . LYS A 1 84 ? 15.099 -5.970 -24.485 1.00 92.56 84 LYS A O 1
ATOM 692 N N . LYS A 1 85 ? 16.932 -5.238 -23.423 1.00 90.44 85 LYS A N 1
ATOM 693 C CA . LYS A 1 85 ? 16.853 -6.230 -22.332 1.00 90.44 85 LYS A CA 1
ATOM 694 C C . LYS A 1 85 ? 15.628 -6.002 -21.443 1.00 90.44 85 LYS A C 1
ATOM 696 O O . LYS A 1 85 ? 14.924 -6.962 -21.140 1.00 90.44 85 LYS A O 1
ATOM 701 N N . LEU A 1 86 ? 15.350 -4.753 -21.072 1.00 91.19 86 LEU A N 1
ATOM 702 C CA . LEU A 1 86 ? 14.187 -4.386 -20.266 1.00 91.19 86 LEU A CA 1
ATOM 703 C C . LEU A 1 86 ? 12.879 -4.700 -21.000 1.00 91.19 86 LEU A C 1
AT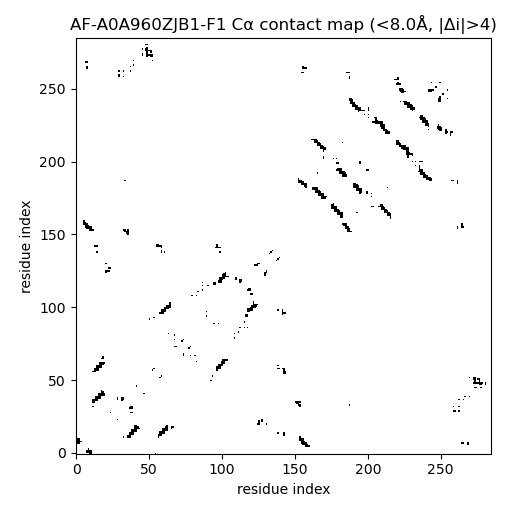OM 705 O O . LEU A 1 86 ? 11.968 -5.259 -20.401 1.00 91.19 86 LEU A O 1
ATOM 709 N N . ILE A 1 87 ? 12.804 -4.413 -22.299 1.00 93.81 87 ILE A N 1
ATOM 710 C CA . ILE A 1 87 ? 11.656 -4.755 -23.144 1.00 93.81 87 ILE A CA 1
ATOM 711 C C . ILE A 1 87 ? 11.430 -6.261 -23.168 1.00 93.81 87 ILE A C 1
ATOM 713 O O . ILE A 1 87 ? 10.303 -6.697 -22.949 1.00 93.81 87 ILE A O 1
ATOM 717 N N . ARG A 1 88 ? 12.480 -7.066 -23.383 1.00 92.19 88 ARG A N 1
ATOM 718 C CA . ARG A 1 88 ? 12.366 -8.535 -23.346 1.00 92.19 88 ARG A CA 1
ATOM 719 C C . ARG A 1 88 ? 11.845 -9.018 -21.995 1.00 92.19 88 ARG A C 1
ATOM 721 O O . ARG A 1 88 ? 10.937 -9.841 -21.962 1.00 92.19 88 ARG A O 1
ATOM 728 N N . TYR A 1 89 ? 12.379 -8.470 -20.905 1.00 89.38 89 TYR A N 1
ATOM 729 C CA . TYR A 1 89 ? 11.918 -8.775 -19.553 1.00 89.38 89 TYR A CA 1
ATOM 730 C C . TYR A 1 89 ? 10.433 -8.422 -19.361 1.00 89.38 89 TYR A C 1
ATOM 732 O O . TYR A 1 89 ? 9.649 -9.282 -18.974 1.00 89.38 89 TYR A O 1
ATOM 740 N N . ILE A 1 90 ? 10.022 -7.191 -19.690 1.00 91.44 90 ILE A N 1
ATOM 741 C CA . ILE A 1 90 ? 8.635 -6.725 -19.539 1.00 91.44 90 ILE A CA 1
ATOM 742 C C . ILE A 1 90 ? 7.674 -7.538 -20.415 1.00 91.44 90 ILE A C 1
ATOM 744 O O . ILE A 1 90 ? 6.591 -7.902 -19.954 1.00 91.44 90 ILE A O 1
ATOM 748 N N . SER A 1 91 ? 8.071 -7.839 -21.651 1.00 90.00 91 SER A N 1
ATOM 749 C CA . SER A 1 91 ? 7.253 -8.575 -22.622 1.00 90.00 91 SER A CA 1
ATOM 750 C C . SER A 1 91 ? 7.034 -10.028 -22.201 1.00 90.00 91 SER A C 1
ATOM 752 O O . SER A 1 91 ? 5.931 -10.539 -22.353 1.00 90.00 91 SER A O 1
ATOM 754 N N . GLY A 1 92 ? 8.049 -10.672 -21.612 1.00 84.75 92 GLY A N 1
ATOM 755 C CA . GLY A 1 92 ? 7.919 -12.004 -21.009 1.00 84.75 92 GLY A CA 1
ATOM 756 C C . GLY A 1 92 ? 7.176 -12.013 -19.669 1.00 84.75 92 GLY A C 1
ATOM 757 O O . GLY A 1 92 ? 6.907 -13.083 -19.128 1.00 84.75 92 GLY A O 1
ATOM 758 N N . PHE A 1 93 ? 6.854 -10.835 -19.128 1.00 82.12 93 PHE A N 1
ATOM 759 C CA . PHE A 1 93 ? 6.279 -10.660 -17.803 1.00 82.12 93 PHE A CA 1
ATOM 760 C C . PHE A 1 93 ? 4.799 -10.236 -17.841 1.00 82.12 93 PHE A C 1
ATOM 762 O O . PHE A 1 93 ? 3.911 -11.055 -17.603 1.00 82.12 93 PHE A O 1
ATOM 769 N N . CYS A 1 94 ? 4.515 -8.955 -18.100 1.00 81.81 94 CYS A N 1
ATOM 770 C CA . CYS A 1 94 ? 3.155 -8.416 -18.226 1.00 81.81 94 CYS A CA 1
ATOM 771 C C . CYS A 1 94 ? 3.167 -7.017 -18.871 1.00 81.81 94 CYS A C 1
ATOM 773 O O . CYS A 1 94 ? 3.007 -6.009 -18.178 1.00 81.81 94 CYS A O 1
ATOM 775 N N . PRO A 1 95 ? 3.331 -6.908 -20.200 1.00 81.31 95 PRO A N 1
ATOM 776 C CA . PRO A 1 95 ? 3.517 -5.611 -20.856 1.00 81.31 95 PRO A CA 1
ATOM 777 C C . PRO A 1 95 ? 2.351 -4.635 -20.622 1.00 81.31 95 PRO A C 1
ATOM 779 O O . PRO A 1 95 ? 2.575 -3.446 -20.420 1.00 81.31 95 PRO A O 1
ATOM 782 N N . HIS A 1 96 ? 1.120 -5.144 -20.532 1.00 83.44 96 HIS A N 1
ATOM 783 C CA . HIS A 1 96 ? -0.101 -4.356 -20.325 1.00 83.44 96 HIS A CA 1
ATOM 784 C C . HIS A 1 96 ? -0.210 -3.681 -18.944 1.00 83.44 96 HIS A C 1
ATOM 786 O O . HIS A 1 96 ? -0.953 -2.714 -18.812 1.00 83.44 96 HIS A O 1
ATOM 792 N N . ASN A 1 97 ? 0.534 -4.161 -17.938 1.00 87.31 97 ASN A N 1
ATOM 793 C CA . ASN A 1 97 ? 0.555 -3.602 -16.579 1.00 87.31 97 ASN A CA 1
ATOM 794 C C . ASN A 1 97 ? 1.847 -2.821 -16.288 1.00 87.31 97 ASN A C 1
ATOM 796 O O . ASN A 1 97 ? 2.122 -2.480 -15.135 1.00 87.31 97 ASN A O 1
ATOM 800 N N . CYS A 1 98 ? 2.657 -2.545 -17.309 1.00 90.62 98 CYS A N 1
ATOM 801 C CA . CYS A 1 98 ? 3.962 -1.918 -17.162 1.00 90.62 98 CYS A CA 1
ATOM 802 C C . CYS A 1 98 ? 3.991 -0.520 -17.782 1.00 90.62 98 CYS A C 1
ATOM 804 O O . CYS A 1 98 ? 3.345 -0.238 -18.787 1.00 90.62 98 CYS A O 1
ATOM 806 N N . LEU A 1 99 ? 4.795 0.355 -17.188 1.00 92.69 99 LEU A N 1
ATOM 807 C CA . LEU A 1 99 ? 5.140 1.665 -17.719 1.00 92.69 99 LEU A CA 1
ATOM 808 C C . LEU A 1 99 ? 6.633 1.889 -17.521 1.00 92.69 99 LEU A C 1
ATOM 810 O O . LEU A 1 99 ? 7.179 1.608 -16.451 1.00 92.69 99 LEU A O 1
ATOM 814 N N . VA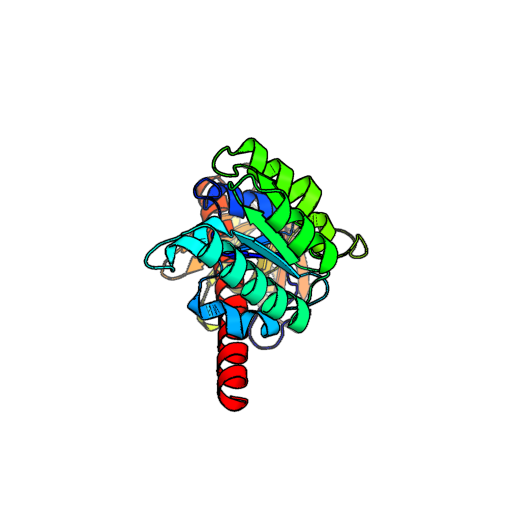L A 1 100 ? 7.288 2.444 -18.532 1.00 93.38 100 VAL A N 1
ATOM 815 C CA . VAL A 1 100 ? 8.694 2.838 -18.458 1.00 93.38 100 VAL A CA 1
ATOM 816 C C . VAL A 1 100 ? 8.795 4.353 -18.567 1.00 93.38 100 VAL A C 1
ATOM 818 O O . VAL A 1 100 ? 8.086 4.984 -19.351 1.00 93.38 100 VAL A O 1
ATOM 821 N N . HIS A 1 101 ? 9.657 4.960 -17.758 1.00 92.69 101 HIS A N 1
ATOM 822 C CA . HIS A 1 101 ? 9.928 6.390 -17.839 1.00 92.69 101 HIS A CA 1
ATOM 823 C C . HIS A 1 101 ? 11.423 6.695 -17.753 1.00 92.69 101 HIS A C 1
ATOM 825 O O . HIS A 1 101 ? 12.199 5.904 -17.214 1.00 92.69 101 HIS A O 1
ATOM 831 N N . THR A 1 102 ? 11.827 7.828 -18.323 1.00 91.81 102 THR A N 1
ATOM 832 C CA . THR A 1 102 ? 13.215 8.308 -18.343 1.00 91.81 102 THR A CA 1
ATOM 833 C C . THR A 1 102 ? 13.265 9.827 -18.483 1.00 91.81 102 THR A C 1
ATOM 835 O O . THR A 1 102 ? 12.329 10.443 -18.992 1.00 91.81 102 THR A O 1
ATOM 838 N N . ARG A 1 103 ? 14.381 10.443 -18.085 1.00 89.62 103 ARG A N 1
ATOM 839 C CA . ARG A 1 103 ? 14.718 11.836 -18.419 1.00 89.62 103 ARG A CA 1
ATOM 840 C C . ARG A 1 103 ? 15.377 11.984 -19.793 1.00 89.62 103 ARG A C 1
ATOM 842 O O . ARG A 1 103 ? 15.493 13.105 -20.280 1.00 89.62 103 ARG A O 1
ATOM 849 N N . ILE A 1 104 ? 15.827 10.886 -20.399 1.00 88.88 104 ILE A N 1
ATOM 850 C CA . ILE A 1 104 ? 16.556 10.894 -21.670 1.00 88.88 104 ILE A CA 1
ATOM 851 C C . ILE A 1 104 ? 15.585 11.188 -22.816 1.00 88.88 104 ILE A C 1
ATOM 853 O O . ILE A 1 104 ? 14.643 10.432 -23.050 1.00 88.88 104 ILE A O 1
ATOM 857 N N . LEU A 1 105 ? 15.851 12.268 -23.552 1.00 90.56 105 LEU A N 1
ATOM 858 C CA . LEU A 1 105 ? 15.136 12.619 -24.778 1.00 90.56 105 LEU A CA 1
ATOM 859 C C . LEU A 1 105 ? 15.823 11.942 -25.970 1.00 90.56 105 LEU A C 1
ATOM 861 O O . LEU A 1 105 ? 16.934 12.310 -26.345 1.00 90.56 105 LEU A O 1
ATOM 865 N N . ASN A 1 106 ? 15.186 10.919 -26.526 1.00 90.62 106 ASN A N 1
ATOM 866 C CA . ASN A 1 106 ? 15.685 10.153 -27.667 1.00 90.62 106 ASN A CA 1
ATOM 867 C C . ASN A 1 106 ? 14.507 9.457 -28.377 1.00 90.62 106 ASN A C 1
ATOM 869 O O . ASN A 1 106 ? 13.795 8.669 -27.751 1.00 90.62 106 ASN A O 1
ATOM 873 N N . GLU A 1 107 ? 14.280 9.765 -29.654 1.00 92.88 107 GLU A N 1
ATOM 874 C CA . GLU A 1 107 ? 13.142 9.210 -30.403 1.00 92.88 107 GLU A CA 1
ATOM 875 C C . GLU A 1 107 ? 13.320 7.711 -30.698 1.00 92.88 107 GLU A C 1
ATOM 877 O O . GLU A 1 107 ? 12.353 6.970 -30.556 1.00 92.88 107 GLU A O 1
ATOM 882 N N . ASP A 1 108 ? 14.544 7.224 -30.942 1.00 92.69 108 ASP A N 1
ATOM 883 C CA . ASP A 1 108 ? 14.797 5.790 -31.182 1.00 92.69 108 ASP A CA 1
ATOM 884 C C . AS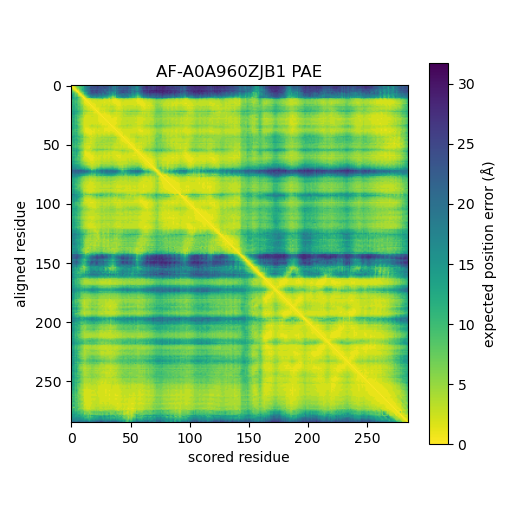P A 1 108 ? 14.357 4.913 -29.995 1.00 92.69 108 ASP A C 1
ATOM 886 O O . ASP A 1 108 ? 13.809 3.826 -30.168 1.00 92.69 108 ASP A O 1
ATOM 890 N N . LEU A 1 109 ? 14.574 5.374 -28.757 1.00 92.31 109 LEU A N 1
ATOM 891 C CA . LEU A 1 109 ? 14.096 4.694 -27.550 1.00 92.31 109 LEU A CA 1
ATOM 892 C C . LEU A 1 109 ? 12.573 4.642 -27.519 1.00 92.31 109 LEU A C 1
ATOM 894 O O . LEU A 1 109 ? 11.992 3.624 -27.149 1.00 92.31 109 LEU A O 1
ATOM 898 N N . LYS A 1 110 ? 11.922 5.744 -27.880 1.00 93.81 110 LYS A N 1
ATOM 899 C CA . LYS A 1 110 ? 10.467 5.846 -27.873 1.00 93.81 110 LYS A CA 1
ATOM 900 C C . LYS A 1 110 ? 9.847 4.933 -28.925 1.00 93.81 110 LYS A C 1
ATOM 902 O O . LYS A 1 110 ? 8.897 4.228 -28.592 1.00 93.81 110 LYS A O 1
ATOM 907 N N . GLU A 1 111 ? 10.408 4.894 -30.131 1.00 95.06 111 GLU A N 1
ATOM 908 C CA . GLU A 1 111 ? 10.024 3.950 -31.186 1.00 95.06 111 GLU A CA 1
ATOM 909 C C . GLU A 1 111 ? 10.213 2.505 -30.717 1.00 95.06 111 GLU A C 1
ATOM 911 O O . GLU A 1 111 ? 9.275 1.714 -30.769 1.00 95.06 111 GLU A O 1
ATOM 916 N N . LEU A 1 112 ? 11.365 2.192 -30.115 1.00 94.75 112 LEU A N 1
ATOM 917 C CA . LEU A 1 112 ? 11.674 0.855 -29.610 1.00 94.75 112 LEU A CA 1
ATOM 918 C C . LEU A 1 112 ? 10.650 0.345 -28.573 1.00 94.75 112 LEU A C 1
ATOM 920 O O . LEU A 1 112 ? 10.253 -0.820 -28.611 1.00 94.75 112 LEU A O 1
ATOM 924 N N . PHE A 1 113 ? 10.218 1.185 -27.625 1.00 94.44 113 PHE A N 1
ATOM 925 C CA . PHE A 1 113 ? 9.177 0.799 -26.659 1.00 94.44 113 PHE A CA 1
ATOM 926 C C . PHE A 1 113 ? 7.771 0.773 -27.281 1.00 94.44 113 PHE A C 1
ATOM 928 O O . PHE A 1 113 ? 6.955 -0.064 -26.885 1.00 94.44 113 PHE A O 1
ATOM 935 N N . ALA A 1 114 ? 7.490 1.652 -28.249 1.00 93.31 114 ALA A N 1
ATOM 936 C CA . ALA A 1 114 ? 6.215 1.687 -28.961 1.00 93.31 114 ALA A CA 1
ATOM 937 C C . ALA A 1 114 ? 5.993 0.419 -29.801 1.00 93.31 114 ALA A C 1
ATOM 939 O O . ALA A 1 114 ? 4.915 -0.168 -29.726 1.00 93.31 114 ALA A O 1
ATOM 940 N N . GLU A 1 115 ? 7.020 -0.054 -30.514 1.00 93.88 115 GLU A N 1
ATOM 941 C CA . GLU A 1 115 ? 7.001 -1.325 -31.254 1.00 93.88 115 GLU A CA 1
ATOM 942 C C . GLU A 1 115 ? 6.707 -2.524 -30.341 1.00 93.88 115 GLU A C 1
ATOM 944 O O . GLU A 1 115 ? 6.016 -3.463 -30.732 1.00 93.88 115 GLU A O 1
ATOM 949 N N . ALA A 1 116 ? 7.185 -2.477 -29.095 1.00 91.19 116 ALA A N 1
ATOM 950 C CA . ALA A 1 116 ? 6.921 -3.500 -28.087 1.00 91.19 116 ALA A CA 1
ATOM 951 C C . ALA A 1 116 ? 5.553 -3.358 -27.389 1.00 91.19 116 ALA A C 1
ATOM 953 O O . ALA A 1 116 ? 5.217 -4.175 -26.530 1.00 91.19 116 ALA A O 1
ATOM 954 N N . GLY A 1 117 ? 4.773 -2.316 -27.703 1.00 90.25 117 GLY A N 1
ATOM 955 C CA . GLY A 1 117 ? 3.486 -2.039 -27.062 1.00 90.25 117 GLY A CA 1
ATOM 956 C C . GLY A 1 117 ? 3.594 -1.655 -25.581 1.00 90.25 117 GLY A C 1
ATOM 957 O O . GLY A 1 117 ? 2.636 -1.835 -24.829 1.00 90.25 117 GLY A O 1
ATOM 958 N N . ILE A 1 118 ? 4.749 -1.147 -25.138 1.00 92.06 118 ILE A N 1
ATOM 959 C CA . ILE A 1 118 ? 4.997 -0.773 -23.741 1.00 92.06 118 ILE A CA 1
ATOM 960 C C . ILE A 1 118 ? 4.867 0.752 -23.598 1.00 92.06 118 ILE A C 1
ATOM 962 O O . ILE A 1 118 ? 5.618 1.491 -24.237 1.00 92.06 118 ILE A O 1
ATOM 966 N N . PRO A 1 119 ? 3.969 1.263 -22.732 1.00 91.56 119 PRO A N 1
ATOM 967 C CA . PRO A 1 119 ? 3.870 2.692 -22.452 1.00 91.56 119 PRO A CA 1
ATOM 968 C C . PRO A 1 119 ? 5.205 3.290 -21.984 1.00 91.56 119 PRO A C 1
ATOM 970 O O . PRO A 1 119 ? 5.742 2.900 -20.944 1.00 91.56 119 PRO A O 1
ATOM 973 N N . PHE A 1 120 ? 5.706 4.278 -22.727 1.00 92.69 120 PHE A N 1
ATOM 974 C CA . PHE A 1 120 ? 6.992 4.929 -22.480 1.00 92.69 120 PHE A CA 1
ATOM 975 C C . PHE A 1 120 ? 6.848 6.449 -22.374 1.00 92.69 120 PHE A C 1
ATOM 977 O O . PHE A 1 120 ? 6.173 7.077 -23.190 1.00 92.69 120 PHE A O 1
ATOM 984 N N . TYR A 1 121 ? 7.478 7.044 -21.358 1.00 91.75 121 TYR A N 1
ATOM 985 C CA . TYR A 1 121 ? 7.378 8.476 -21.070 1.00 91.75 121 TYR A CA 1
ATOM 986 C C . TYR A 1 121 ? 8.748 9.109 -20.838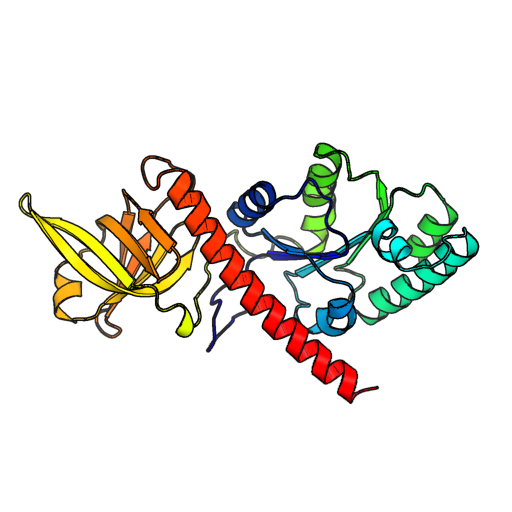 1.00 91.75 121 TYR A C 1
ATOM 988 O O . TYR A 1 121 ? 9.498 8.704 -19.953 1.00 91.75 121 TYR A O 1
ATOM 996 N N . GLN A 1 122 ? 9.038 10.165 -21.592 1.00 90.88 122 GLN A N 1
ATOM 997 C CA . GLN A 1 122 ? 10.247 10.968 -21.437 1.00 90.88 122 GLN A CA 1
ATOM 998 C C . GLN A 1 122 ? 9.923 12.203 -20.602 1.00 90.88 122 GLN A C 1
ATOM 1000 O O . GLN A 1 122 ? 9.529 13.245 -21.123 1.00 90.88 122 GLN A O 1
ATOM 1005 N N . GLN A 1 123 ? 9.985 12.064 -19.280 1.00 86.81 123 GLN A N 1
ATOM 1006 C CA . GLN A 1 123 ? 9.587 13.115 -18.354 1.00 86.81 123 GLN A CA 1
ATOM 1007 C C . GLN A 1 123 ? 10.510 13.155 -17.142 1.00 86.81 123 GLN A C 1
ATOM 1009 O O . GLN A 1 123 ? 10.772 12.143 -16.497 1.00 86.81 123 GLN A O 1
ATOM 1014 N N . ASN A 1 124 ? 10.944 14.361 -16.770 1.00 83.00 124 ASN A N 1
ATOM 1015 C CA . ASN A 1 124 ? 11.662 14.559 -15.521 1.00 83.00 124 ASN A CA 1
ATOM 1016 C C . ASN A 1 124 ? 10.702 14.496 -14.331 1.00 83.00 124 ASN A C 1
ATOM 1018 O O . ASN A 1 124 ? 9.933 15.432 -14.076 1.00 83.00 124 ASN A O 1
ATOM 1022 N N . LEU A 1 125 ? 10.768 13.381 -13.606 1.00 83.69 125 LEU A N 1
ATOM 1023 C CA . LEU A 1 125 ? 9.978 13.162 -12.405 1.00 83.69 125 LEU A CA 1
ATOM 1024 C C . LEU A 1 125 ? 10.617 13.738 -11.142 1.00 83.69 125 LEU A C 1
ATOM 1026 O O . LEU A 1 125 ? 9.959 13.711 -10.118 1.00 83.69 125 LEU A O 1
ATOM 1030 N N . GLU A 1 126 ? 11.825 14.310 -11.162 1.00 77.31 126 GLU A N 1
ATOM 1031 C CA . GLU A 1 126 ? 12.365 14.996 -9.970 1.00 77.31 126 GLU A CA 1
ATOM 1032 C C . GLU A 1 126 ? 11.507 16.219 -9.582 1.00 77.31 126 GLU A C 1
ATOM 1034 O O . GLU A 1 126 ? 11.461 16.622 -8.420 1.00 77.31 126 GLU A O 1
ATOM 1039 N N . TYR A 1 127 ? 10.735 16.769 -10.529 1.00 76.62 127 TYR A N 1
ATOM 1040 C CA . TYR A 1 127 ? 9.720 17.778 -10.241 1.00 76.62 127 TYR A CA 1
ATOM 1041 C C . TYR A 1 127 ? 8.417 17.137 -9.732 1.00 76.62 127 TYR A C 1
ATOM 1043 O O . TYR A 1 127 ? 7.698 16.467 -10.476 1.00 76.62 127 TYR A O 1
ATOM 1051 N N . ARG A 1 128 ? 8.068 17.393 -8.465 1.00 76.06 128 ARG A N 1
ATOM 1052 C CA . ARG A 1 128 ? 6.921 16.778 -7.768 1.00 76.06 128 ARG A CA 1
ATOM 1053 C C . ARG A 1 128 ? 5.597 16.797 -8.561 1.00 76.06 128 ARG A C 1
ATOM 1055 O O . ARG A 1 128 ? 4.964 15.742 -8.645 1.00 76.06 128 ARG A O 1
ATOM 1062 N N . PRO A 1 129 ? 5.135 17.918 -9.151 1.00 79.94 129 PRO A N 1
ATOM 1063 C CA . PRO A 1 129 ? 3.898 17.921 -9.937 1.00 79.94 129 PRO A CA 1
ATOM 1064 C C . PRO A 1 129 ? 3.894 16.929 -11.106 1.00 79.94 129 PRO A C 1
ATOM 1066 O O . PRO A 1 129 ? 2.856 16.324 -11.375 1.00 79.94 129 PRO A O 1
ATOM 1069 N N . ASN A 1 130 ? 5.043 16.697 -11.747 1.00 78.31 130 ASN A N 1
ATOM 1070 C CA . ASN A 1 130 ? 5.164 15.753 -12.860 1.00 78.31 130 ASN A CA 1
ATOM 1071 C C . ASN A 1 130 ? 4.947 14.311 -12.406 1.00 78.31 130 ASN A C 1
ATOM 1073 O O . ASN A 1 130 ? 4.190 13.578 -13.038 1.00 78.31 130 ASN A O 1
ATOM 1077 N N . ALA A 1 131 ? 5.544 13.909 -11.285 1.00 75.56 131 ALA A N 1
ATOM 1078 C CA . ALA A 1 131 ? 5.348 12.568 -10.746 1.00 75.56 131 ALA A CA 1
ATOM 1079 C C . ALA A 1 131 ? 3.903 12.333 -10.293 1.00 75.56 131 ALA A C 1
ATOM 1081 O O . ALA A 1 131 ? 3.319 11.293 -10.594 1.00 75.56 131 ALA A O 1
ATOM 1082 N N . TRP A 1 132 ? 3.283 13.320 -9.639 1.00 75.38 132 TRP A N 1
ATOM 1083 C CA . TRP A 1 132 ? 1.865 13.246 -9.272 1.00 75.38 132 TRP A CA 1
ATOM 1084 C C . TRP A 1 132 ? 0.954 13.124 -10.499 1.00 75.38 132 TRP A C 1
ATOM 1086 O O . TRP A 1 132 ? -0.008 12.349 -10.476 1.00 75.38 132 TRP A O 1
ATOM 1096 N N . LEU A 1 133 ? 1.259 13.862 -11.569 1.00 79.00 133 LEU A N 1
ATOM 1097 C CA . LEU A 1 133 ? 0.538 13.794 -12.835 1.00 79.00 133 LEU A CA 1
ATOM 1098 C C . LEU A 1 133 ? 0.702 12.425 -13.503 1.00 79.00 133 LEU A C 1
ATOM 1100 O O . LEU A 1 133 ? -0.301 11.842 -13.914 1.00 79.00 133 LEU A O 1
ATOM 1104 N N . LEU A 1 134 ? 1.931 11.902 -13.569 1.00 81.38 134 LEU A N 1
ATOM 1105 C CA . LEU A 1 134 ? 2.225 10.585 -14.132 1.00 81.38 134 LEU A CA 1
ATOM 1106 C C . LEU A 1 134 ? 1.461 9.498 -13.377 1.00 81.38 134 LEU A C 1
ATOM 1108 O O . LEU A 1 134 ? 0.786 8.679 -13.998 1.00 81.38 134 LEU A O 1
ATOM 1112 N N . ILE A 1 135 ? 1.491 9.526 -12.040 1.00 76.31 135 ILE A N 1
ATOM 1113 C CA . ILE A 1 135 ? 0.779 8.532 -11.236 1.00 76.31 135 ILE A CA 1
ATOM 1114 C C . ILE A 1 135 ? -0.710 8.572 -11.553 1.00 76.31 135 ILE A C 1
ATOM 1116 O O . ILE A 1 135 ? -1.284 7.565 -11.960 1.00 76.31 135 ILE A O 1
ATOM 1120 N N . ARG A 1 136 ? -1.330 9.749 -11.424 1.00 76.19 136 ARG A N 1
ATOM 1121 C CA . ARG A 1 136 ? -2.780 9.893 -11.574 1.00 76.19 136 ARG A CA 1
ATOM 1122 C C . ARG A 1 136 ? -3.276 9.623 -12.989 1.00 76.19 136 ARG A C 1
ATOM 1124 O O . ARG A 1 136 ? -4.300 8.969 -13.137 1.00 76.19 136 ARG A O 1
ATOM 1131 N N . LYS A 1 137 ? -2.596 10.156 -14.007 1.00 80.50 137 LYS A N 1
ATOM 1132 C CA . LYS A 1 137 ? -3.079 10.107 -15.395 1.00 80.50 137 LYS A CA 1
ATOM 1133 C C . LYS A 1 137 ? -2.569 8.908 -16.179 1.00 80.50 137 LYS A C 1
ATOM 1135 O O . LYS A 1 137 ? -3.201 8.570 -17.172 1.00 80.50 137 LYS A O 1
ATOM 1140 N N . LYS A 1 138 ? -1.426 8.323 -15.806 1.00 81.69 138 LYS A N 1
ATOM 1141 C CA . LYS A 1 138 ? -0.741 7.307 -16.621 1.00 81.69 138 LYS A CA 1
ATOM 1142 C C . LYS A 1 138 ? -0.564 5.976 -15.899 1.00 81.69 138 LYS A C 1
ATOM 1144 O O . LYS A 1 138 ? -0.885 4.957 -16.488 1.00 81.69 138 LYS A O 1
ATOM 1149 N N . LEU A 1 139 ? -0.138 5.963 -14.633 1.00 78.44 139 LEU A N 1
ATOM 1150 C CA . LEU A 1 139 ? 0.079 4.705 -13.901 1.00 78.44 139 LEU A CA 1
ATOM 1151 C C . LEU A 1 139 ? -1.211 4.083 -13.367 1.00 78.44 139 LEU A C 1
ATOM 1153 O O . LEU A 1 139 ? -1.387 2.878 -13.481 1.00 78.44 139 LEU A O 1
ATOM 1157 N N . LEU A 1 140 ? -2.133 4.869 -12.804 1.00 76.44 140 LEU A N 1
ATOM 1158 C CA . LEU A 1 140 ? -3.390 4.307 -12.291 1.00 76.44 140 LEU A CA 1
ATOM 1159 C C . LEU A 1 140 ? -4.245 3.608 -13.364 1.00 76.44 140 LEU A C 1
ATOM 1161 O O . LEU A 1 140 ? -4.780 2.545 -13.047 1.00 76.44 140 LEU A O 1
ATOM 1165 N N . PRO A 1 141 ? -4.348 4.120 -14.607 1.00 76.69 141 PRO A N 1
ATOM 1166 C CA . PRO A 1 141 ? -5.011 3.397 -15.695 1.00 76.69 141 PRO A CA 1
ATOM 1167 C C . PRO A 1 141 ? -4.375 2.041 -16.037 1.00 76.69 141 PRO A C 1
ATOM 1169 O O . PRO A 1 141 ? -5.085 1.124 -16.438 1.00 76.69 141 PRO A O 1
ATOM 1172 N N . VAL A 1 142 ? -3.059 1.898 -15.842 1.00 72.69 142 VAL A N 1
ATOM 1173 C CA . VAL A 1 142 ? -2.299 0.666 -16.124 1.00 72.69 142 VAL A CA 1
ATOM 1174 C C . VAL A 1 142 ? -2.581 -0.438 -15.093 1.00 72.69 142 VAL A C 1
ATOM 1176 O O . VAL A 1 142 ? -2.429 -1.610 -15.394 1.00 72.69 142 VAL A O 1
ATOM 1179 N N . ILE A 1 143 ? -3.089 -0.106 -13.899 1.00 72.69 143 ILE A N 1
ATOM 1180 C CA . ILE A 1 143 ? -3.448 -1.075 -12.838 1.00 72.69 143 ILE A CA 1
ATOM 1181 C C . ILE A 1 143 ? -4.787 -1.806 -13.139 1.00 72.69 143 ILE A C 1
ATOM 1183 O O . ILE A 1 143 ? -5.384 -2.416 -12.261 1.00 72.69 143 ILE A O 1
ATOM 1187 N N . ALA A 1 144 ? -5.262 -1.742 -14.384 1.00 58.44 144 ALA A N 1
ATOM 1188 C CA . ALA A 1 144 ? -6.542 -2.234 -14.890 1.00 58.44 144 ALA A CA 1
ATOM 1189 C C . ALA A 1 144 ? -7.798 -1.550 -14.298 1.00 58.44 144 ALA A C 1
ATOM 1191 O O . ALA A 1 144 ? -8.181 -1.730 -13.139 1.00 58.44 144 ALA A O 1
ATOM 1192 N N . ALA A 1 145 ? -8.425 -0.763 -15.178 1.00 49.75 145 ALA A N 1
ATOM 1193 C CA . ALA A 1 145 ? -9.845 -0.420 -15.308 1.00 49.75 145 ALA A CA 1
ATOM 1194 C C . ALA A 1 145 ? -10.775 -0.755 -14.120 1.00 49.75 145 ALA A C 1
ATOM 1196 O O . ALA A 1 145 ? -11.083 -1.920 -13.879 1.00 49.75 145 ALA A O 1
ATOM 1197 N N . ASP A 1 146 ? -11.193 0.301 -13.408 1.00 52.34 146 ASP A N 1
ATOM 1198 C CA . ASP A 1 146 ? -12.513 0.644 -12.820 1.00 52.34 146 ASP A CA 1
ATOM 1199 C C . ASP A 1 146 ? -13.550 -0.409 -12.349 1.00 52.34 146 ASP A C 1
ATOM 1201 O O . ASP A 1 146 ? -14.632 -0.035 -11.910 1.00 52.34 146 ASP A O 1
ATOM 1205 N N . ASP A 1 147 ? -13.243 -1.699 -12.283 1.00 51.50 147 ASP A N 1
ATOM 1206 C CA . ASP A 1 147 ? -14.238 -2.745 -11.993 1.00 51.50 147 ASP A CA 1
ATOM 1207 C C . ASP A 1 147 ? -14.385 -3.098 -10.508 1.00 51.50 147 ASP A C 1
ATOM 1209 O O . ASP A 1 147 ? -15.214 -3.930 -10.130 1.00 51.50 147 ASP A O 1
ATOM 1213 N N . ARG A 1 148 ? -13.572 -2.507 -9.625 1.00 52.62 148 ARG A N 1
ATOM 1214 C CA . ARG A 1 148 ? -13.779 -2.664 -8.181 1.00 52.62 148 ARG A CA 1
ATOM 1215 C C . ARG A 1 148 ? -14.546 -1.444 -7.679 1.00 52.62 148 ARG A C 1
ATOM 1217 O O . ARG A 1 148 ? -13.982 -0.352 -7.757 1.00 52.62 148 ARG A O 1
ATOM 1224 N N . PRO A 1 149 ? -15.749 -1.592 -7.083 1.00 49.56 149 PRO A N 1
ATOM 1225 C CA . PRO A 1 149 ? -16.336 -0.488 -6.339 1.00 49.56 149 PRO A CA 1
ATOM 1226 C C . PRO A 1 149 ? -15.301 -0.033 -5.315 1.00 49.56 149 PRO A C 1
ATOM 1228 O O . PRO A 1 149 ? -14.805 -0.852 -4.531 1.00 49.56 149 PRO A O 1
ATOM 1231 N N . ILE A 1 150 ? -14.927 1.247 -5.382 1.00 45.12 150 ILE A N 1
ATOM 1232 C CA . ILE A 1 150 ? -13.944 1.853 -4.488 1.00 45.12 150 ILE A CA 1
ATOM 1233 C C . ILE A 1 150 ? -14.425 1.577 -3.065 1.00 45.12 150 ILE A C 1
ATOM 1235 O O . ILE A 1 150 ? -15.365 2.197 -2.565 1.00 45.12 150 ILE A O 1
ATOM 1239 N N . ARG A 1 151 ? -13.795 0.613 -2.388 1.00 50.06 151 ARG A N 1
ATOM 1240 C CA . ARG A 1 151 ? -13.909 0.552 -0.937 1.00 50.06 151 ARG A CA 1
ATOM 1241 C C . ARG A 1 151 ? -13.198 1.793 -0.456 1.00 50.06 151 ARG A C 1
ATOM 1243 O O . ARG A 1 151 ? -12.074 2.047 -0.872 1.00 50.06 151 ARG A O 1
ATOM 1250 N N . LYS A 1 152 ? -13.848 2.563 0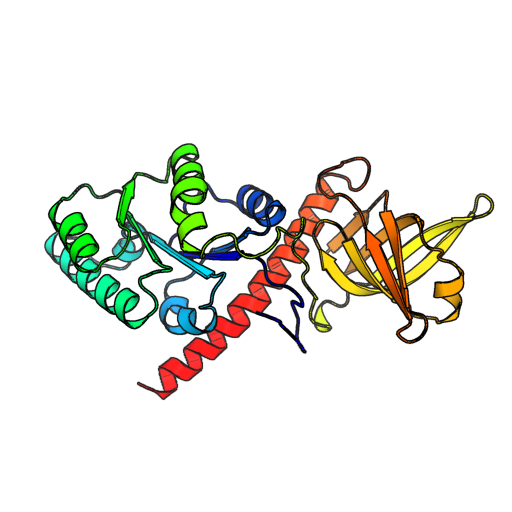.412 1.00 51.12 152 LYS A N 1
ATOM 1251 C CA . LYS A 1 152 ? -13.275 3.832 0.848 1.00 51.12 152 LYS A CA 1
ATOM 1252 C C . LYS A 1 152 ? -11.864 3.656 1.456 1.00 51.12 152 LYS A C 1
ATOM 1254 O O . LYS A 1 152 ? -11.100 4.606 1.386 1.00 51.12 152 LYS A O 1
ATOM 1259 N N . PHE A 1 153 ? -11.498 2.469 1.989 1.00 59.34 153 PHE A N 1
ATOM 1260 C CA . PHE A 1 153 ? -10.227 2.250 2.708 1.00 59.34 153 PHE A CA 1
ATOM 1261 C C . PHE A 1 153 ? -9.645 0.818 2.604 1.00 59.34 153 PHE A C 1
ATOM 1263 O O . PHE A 1 153 ? -10.385 -0.171 2.671 1.00 59.34 153 PHE A O 1
ATOM 1270 N N . VAL A 1 154 ? -8.306 0.725 2.540 1.00 63.66 154 VAL A N 1
ATOM 1271 C CA . VAL A 1 154 ? -7.494 -0.516 2.577 1.00 63.66 154 VAL A CA 1
ATOM 1272 C C . VAL A 1 154 ? -7.603 -1.202 3.936 1.00 63.66 154 VAL A C 1
ATOM 1274 O O . VAL A 1 154 ? -7.426 -0.530 4.950 1.00 63.66 154 VAL A O 1
ATOM 1277 N N . ARG A 1 155 ? -7.799 -2.529 3.988 1.00 62.59 155 ARG A N 1
ATOM 1278 C CA . ARG A 1 155 ? -7.728 -3.305 5.242 1.00 62.59 155 ARG A CA 1
ATOM 1279 C C . ARG A 1 155 ? -6.570 -4.296 5.232 1.00 62.59 155 ARG A C 1
ATOM 1281 O O . ARG A 1 155 ? -6.539 -5.222 4.425 1.00 62.59 155 ARG A O 1
ATOM 1288 N N . VAL A 1 156 ? -5.669 -4.141 6.189 1.00 63.44 156 VAL A N 1
ATOM 1289 C CA . VAL A 1 156 ? -4.524 -5.012 6.425 1.00 63.44 156 VAL A CA 1
ATOM 1290 C C . VAL A 1 156 ? -4.823 -5.873 7.640 1.00 63.44 156 VAL A C 1
ATOM 1292 O O . VAL A 1 156 ? -5.057 -5.383 8.739 1.00 63.44 156 VAL A O 1
ATOM 1295 N N . SER A 1 157 ? -4.820 -7.184 7.451 1.00 61.47 157 SER A N 1
ATOM 1296 C CA . SER A 1 157 ? -4.789 -8.102 8.586 1.00 61.47 157 SER A CA 1
ATOM 1297 C C . SER A 1 157 ? -3.338 -8.325 8.946 1.00 61.47 157 SER A C 1
ATOM 1299 O O . SER A 1 157 ? -2.558 -8.721 8.078 1.00 61.47 157 SER A O 1
ATOM 1301 N N . PHE A 1 158 ? -2.984 -8.026 10.190 1.00 63.84 158 PHE A N 1
ATOM 1302 C CA . PHE A 1 158 ? -1.633 -8.258 10.666 1.00 63.84 158 PHE A CA 1
ATOM 1303 C C . PHE A 1 158 ? -1.435 -9.743 10.952 1.00 63.84 158 PHE A C 1
ATOM 1305 O O . PHE A 1 158 ? -2.311 -10.372 11.551 1.00 63.84 158 PHE A O 1
ATOM 1312 N N . PRO A 1 159 ? -0.282 -10.302 10.568 1.00 56.47 159 PRO A N 1
ATOM 1313 C CA . PRO A 1 159 ? 0.162 -11.576 11.104 1.00 56.47 159 PRO A CA 1
ATOM 1314 C C . PRO A 1 159 ? 0.200 -11.551 12.638 1.00 56.47 159 PRO A C 1
ATOM 1316 O O . PRO A 1 159 ? 0.512 -10.523 13.246 1.00 56.47 159 PRO A O 1
ATOM 1319 N N . ALA A 1 160 ? -0.063 -12.698 13.267 1.00 56.22 160 ALA A N 1
ATOM 1320 C CA . ALA A 1 160 ? -0.183 -12.819 14.723 1.00 56.22 160 ALA A CA 1
ATOM 1321 C C . ALA A 1 160 ? 1.064 -12.354 15.509 1.00 56.22 160 ALA A C 1
ATOM 1323 O O . ALA A 1 160 ? 0.940 -11.944 16.661 1.00 56.22 160 ALA A O 1
ATOM 1324 N N . TYR A 1 161 ? 2.250 -12.361 14.888 1.00 57.06 161 TYR A N 1
ATOM 1325 C CA . TYR A 1 161 ? 3.518 -11.985 15.526 1.00 57.06 161 TYR A CA 1
ATOM 1326 C C . TYR A 1 161 ? 3.668 -10.484 15.831 1.00 57.06 161 TYR A C 1
ATOM 1328 O O . TYR A 1 161 ? 4.595 -10.101 16.537 1.00 57.06 161 TYR A O 1
ATOM 1336 N N . PHE A 1 162 ? 2.781 -9.618 15.330 1.00 65.06 162 PHE A N 1
ATOM 1337 C CA . PHE A 1 162 ? 2.823 -8.186 15.651 1.00 65.06 162 PHE A CA 1
ATOM 1338 C C . PHE A 1 162 ? 2.329 -7.840 17.069 1.00 65.06 162 PHE A C 1
ATOM 1340 O O . PHE A 1 162 ? 2.577 -6.727 17.533 1.00 65.06 162 PHE A O 1
ATOM 1347 N N . ASP A 1 163 ? 1.620 -8.772 17.723 1.00 78.25 163 ASP A N 1
ATOM 1348 C CA . ASP A 1 163 ? 1.097 -8.721 19.103 1.00 78.25 163 ASP A CA 1
ATOM 1349 C C . ASP A 1 163 ? 0.557 -7.351 19.561 1.00 78.25 163 ASP A C 1
ATOM 1351 O O . ASP A 1 163 ? 0.817 -6.876 20.668 1.00 78.25 163 ASP A O 1
ATOM 1355 N N . TYR A 1 164 ? -0.226 -6.691 18.705 1.00 87.12 164 TYR A N 1
ATOM 1356 C CA . TYR A 1 164 ? -0.908 -5.460 19.089 1.00 87.12 164 TYR A CA 1
ATOM 1357 C C . TYR A 1 164 ? -2.012 -5.755 20.111 1.00 87.12 164 TYR A C 1
ATOM 1359 O O . TYR A 1 164 ? -2.987 -6.460 19.824 1.00 87.12 164 TYR A O 1
ATOM 1367 N N . ARG A 1 165 ? -1.896 -5.144 21.289 1.00 92.94 165 ARG A N 1
ATOM 1368 C CA . ARG A 1 165 ? -2.952 -5.088 22.302 1.00 92.94 165 ARG A CA 1
ATOM 1369 C C . ARG A 1 165 ? -3.901 -3.944 21.980 1.00 92.94 165 ARG A C 1
ATOM 1371 O O . ARG A 1 165 ? -3.464 -2.846 21.636 1.00 92.94 165 ARG A O 1
ATOM 1378 N N . VAL A 1 166 ? -5.196 -4.203 22.118 1.00 95.00 166 VAL A N 1
ATOM 1379 C CA . VAL A 1 166 ? -6.257 -3.219 21.904 1.00 95.00 166 VAL A CA 1
ATOM 1380 C C . VAL A 1 166 ? -7.005 -3.010 23.211 1.00 95.00 166 VAL A C 1
ATOM 1382 O O . VAL A 1 166 ? -7.491 -3.969 23.807 1.00 95.00 166 VAL A O 1
ATOM 1385 N N . THR A 1 167 ? -7.123 -1.754 23.630 1.00 96.75 167 THR A N 1
ATOM 1386 C CA . THR A 1 167 ? -7.977 -1.336 24.745 1.00 96.75 167 THR A CA 1
ATOM 1387 C C . THR A 1 167 ? -9.045 -0.397 24.210 1.00 96.75 167 THR A C 1
ATOM 1389 O O . THR A 1 167 ? -8.733 0.677 23.703 1.00 96.75 167 THR A O 1
ATOM 1392 N N . ILE A 1 168 ? -10.303 -0.798 24.337 1.00 96.75 168 ILE A N 1
ATOM 1393 C CA . ILE A 1 168 ? -11.486 -0.024 23.968 1.00 96.75 168 ILE A CA 1
ATOM 1394 C C . ILE A 1 168 ? -12.069 0.536 25.259 1.00 96.75 168 ILE A C 1
ATOM 1396 O O . ILE A 1 168 ? -12.318 -0.221 26.192 1.00 96.75 168 ILE A O 1
ATOM 1400 N N . ARG A 1 169 ? -12.276 1.846 25.337 1.00 96.19 169 ARG A N 1
ATOM 1401 C CA . ARG A 1 169 ? -12.955 2.485 26.463 1.00 96.19 169 ARG A CA 1
ATOM 1402 C C . ARG A 1 169 ? -14.293 3.014 25.990 1.00 96.19 169 ARG A C 1
ATOM 1404 O O . ARG A 1 169 ? -14.338 3.839 25.081 1.00 96.19 169 ARG A O 1
ATOM 1411 N N . VAL A 1 170 ? -15.354 2.519 26.607 1.00 93.81 170 VAL A N 1
ATOM 1412 C CA . VAL A 1 170 ? -16.724 2.985 26.395 1.00 93.81 170 VAL A CA 1
ATOM 1413 C C . VAL A 1 170 ? -17.175 3.731 27.640 1.00 93.81 170 VAL A C 1
ATOM 1415 O O . VAL A 1 170 ? -16.902 3.288 28.757 1.00 93.81 170 VAL A O 1
ATOM 1418 N N . GLU A 1 171 ? -17.839 4.866 27.466 1.00 89.44 171 GLU A N 1
ATOM 1419 C CA . GLU A 1 171 ? -18.435 5.589 28.584 1.00 89.44 171 GLU A CA 1
ATOM 1420 C C . GLU A 1 171 ? -19.840 5.048 28.857 1.00 89.44 171 GLU A C 1
ATOM 1422 O O . GLU A 1 171 ? -20.694 5.019 27.972 1.00 89.44 171 GLU A O 1
ATOM 1427 N N . LYS A 1 172 ? -20.084 4.600 30.090 1.00 85.88 172 LYS A N 1
ATOM 1428 C CA . LYS A 1 172 ? -21.412 4.196 30.564 1.00 85.88 172 LYS A CA 1
ATOM 1429 C C . LYS A 1 172 ? -21.630 4.724 31.965 1.00 85.88 172 LYS A C 1
ATOM 1431 O O . LYS A 1 172 ? -20.769 4.548 32.823 1.00 85.88 172 LYS A O 1
ATOM 1436 N N . ASN A 1 173 ? -22.788 5.333 32.213 1.00 85.62 173 ASN A N 1
ATOM 1437 C CA . ASN A 1 173 ? -23.140 5.890 33.523 1.00 85.62 173 ASN A CA 1
ATOM 1438 C C . ASN A 1 173 ? -22.027 6.799 34.089 1.00 85.62 173 ASN A C 1
ATOM 1440 O O . ASN A 1 173 ? -21.647 6.663 35.252 1.00 85.62 173 ASN A O 1
ATOM 1444 N N . HIS A 1 174 ? -21.455 7.665 33.242 1.00 82.62 174 HIS A N 1
ATOM 1445 C CA . HIS A 1 174 ? -20.341 8.568 33.575 1.00 82.62 174 HIS A CA 1
ATOM 1446 C C . HIS A 1 174 ? -19.056 7.873 34.063 1.00 82.62 174 HIS A C 1
ATOM 1448 O O . HIS A 1 174 ? -18.248 8.462 34.781 1.00 82.62 174 HIS A O 1
ATOM 1454 N N . ARG A 1 175 ? -18.853 6.601 33.701 1.00 87.25 175 ARG A N 1
ATOM 1455 C CA . ARG A 1 175 ? -17.628 5.843 33.984 1.00 87.25 175 ARG A CA 1
ATOM 1456 C C . ARG A 1 175 ? -17.054 5.267 32.694 1.00 87.25 175 ARG A C 1
ATOM 1458 O O . ARG A 1 175 ? -17.783 4.683 31.893 1.00 87.25 175 ARG A O 1
ATOM 1465 N N . GLU A 1 176 ? -15.739 5.386 32.514 1.00 88.69 176 GLU A N 1
ATOM 1466 C CA . GLU A 1 176 ? -15.031 4.684 31.438 1.00 88.69 176 GLU A CA 1
ATOM 1467 C C . GLU A 1 176 ? -14.874 3.203 31.811 1.00 88.69 176 GLU A C 1
ATOM 1469 O O . GLU A 1 176 ? -14.231 2.860 32.804 1.00 88.69 176 GLU A O 1
ATOM 1474 N N . ILE A 1 177 ? -15.438 2.316 30.993 1.00 90.81 177 ILE A N 1
ATOM 1475 C CA . ILE A 1 177 ? -15.298 0.867 31.138 1.00 90.81 177 ILE A CA 1
ATOM 1476 C C . ILE A 1 177 ? -14.266 0.379 30.113 1.00 90.81 177 ILE A C 1
ATOM 1478 O O . ILE A 1 177 ? -14.508 0.491 28.906 1.00 90.81 177 ILE A O 1
ATOM 1482 N N . PRO A 1 178 ? -13.112 -0.159 30.552 1.00 93.62 178 PRO A N 1
ATOM 1483 C CA . PRO A 1 178 ? -12.110 -0.693 29.646 1.00 93.62 178 PRO A CA 1
ATOM 1484 C C . PRO A 1 178 ? -12.454 -2.123 29.217 1.00 93.62 178 PRO A C 1
ATOM 1486 O O . PRO A 1 178 ? -12.744 -2.998 30.029 1.00 93.62 178 PRO A O 1
ATOM 1489 N N . VAL A 1 179 ? -12.336 -2.377 27.921 1.00 94.50 179 VAL A N 1
ATOM 1490 C CA . VAL A 1 179 ? -12.460 -3.686 27.286 1.00 94.50 179 VAL A CA 1
ATOM 1491 C C . VAL A 1 179 ? -11.161 -3.974 26.545 1.00 94.50 179 VAL A C 1
ATOM 1493 O O . VAL A 1 179 ? -10.739 -3.189 25.699 1.00 94.50 179 VAL A O 1
ATOM 1496 N N . THR A 1 180 ? -10.508 -5.091 26.861 1.00 94.75 180 THR A N 1
ATOM 1497 C CA . THR A 1 180 ? -9.200 -5.440 26.290 1.00 94.75 180 THR A CA 1
ATOM 1498 C C . THR A 1 180 ? -9.276 -6.630 25.335 1.00 94.75 180 THR A C 1
ATOM 1500 O O . THR A 1 180 ? -10.126 -7.519 25.457 1.00 94.75 180 THR A O 1
ATOM 1503 N N . GLY A 1 181 ? -8.368 -6.643 24.364 1.00 93.31 181 GLY A N 1
ATOM 1504 C CA . GLY A 1 181 ? -8.256 -7.692 23.362 1.00 93.31 181 GLY A CA 1
ATOM 1505 C C . GLY A 1 181 ? -6.965 -7.604 22.556 1.00 93.31 181 GLY A C 1
ATOM 1506 O O . GLY A 1 181 ? -6.060 -6.827 22.868 1.00 93.31 181 GLY A O 1
ATOM 1507 N N . LYS A 1 182 ? -6.900 -8.394 21.486 1.00 92.12 182 LYS A N 1
ATOM 1508 C CA . LYS A 1 182 ? -5.830 -8.361 20.485 1.00 92.12 182 LYS A CA 1
ATOM 1509 C C . LYS A 1 182 ? -6.346 -7.828 19.157 1.00 92.12 182 LYS A C 1
ATOM 1511 O O . LYS A 1 182 ? -7.497 -8.066 18.786 1.00 92.12 182 LYS A O 1
ATOM 1516 N N . LEU A 1 183 ? -5.487 -7.124 18.431 1.00 90.06 183 LEU A N 1
ATOM 1517 C CA . LEU A 1 183 ? -5.794 -6.642 17.090 1.00 90.06 183 LEU A CA 1
ATOM 1518 C C . LEU A 1 183 ? -5.931 -7.833 16.133 1.00 90.06 183 LEU A C 1
ATOM 1520 O O . LEU A 1 183 ? -5.047 -8.682 16.060 1.00 90.06 183 LEU A O 1
ATOM 1524 N N . LYS A 1 184 ? -7.036 -7.883 15.394 1.00 86.19 184 LYS A N 1
ATOM 1525 C CA . LYS A 1 184 ? -7.286 -8.868 14.335 1.00 86.19 184 LYS A CA 1
ATOM 1526 C C . LYS A 1 184 ? -6.955 -8.292 12.962 1.00 86.19 184 LYS A C 1
ATOM 1528 O O . LYS A 1 184 ? -6.287 -8.923 12.146 1.00 86.19 184 LYS A O 1
ATOM 1533 N N . ASP A 1 185 ? -7.457 -7.097 12.691 1.00 84.44 185 ASP A N 1
ATOM 1534 C CA . ASP A 1 185 ? -7.220 -6.384 11.445 1.00 84.44 185 ASP A CA 1
ATOM 1535 C C . ASP A 1 185 ? -7.204 -4.876 11.688 1.00 84.44 185 ASP A C 1
ATOM 1537 O O . ASP A 1 185 ? -7.781 -4.381 12.656 1.00 84.44 185 ASP A O 1
ATOM 1541 N N . LEU A 1 186 ? -6.497 -4.155 10.824 1.00 86.25 186 LEU A N 1
ATOM 1542 C CA . LEU A 1 186 ? -6.378 -2.709 10.859 1.00 86.25 186 LEU A CA 1
ATOM 1543 C C . LEU A 1 186 ? -6.517 -2.146 9.458 1.00 86.25 186 LEU A C 1
ATOM 1545 O O . LEU A 1 186 ? -5.966 -2.639 8.479 1.00 86.25 186 LEU A O 1
ATOM 1549 N N . SER A 1 187 ? -7.238 -1.055 9.372 1.00 85.75 187 SER A N 1
ATOM 1550 C CA . SER A 1 187 ? -7.357 -0.234 8.187 1.00 85.75 187 SER A CA 1
ATOM 1551 C C . SER A 1 187 ? -7.130 1.206 8.573 1.00 85.75 187 SER A C 1
ATOM 1553 O O . SER A 1 187 ? -7.116 1.542 9.757 1.00 85.75 187 SER A O 1
ATOM 1555 N N . LEU A 1 188 ? -7.009 2.068 7.571 1.00 86.62 188 LEU A N 1
ATOM 1556 C CA . LEU A 1 188 ? -6.940 3.493 7.848 1.00 86.62 188 LEU A CA 1
ATOM 1557 C C . LEU A 1 188 ? -8.206 3.994 8.561 1.00 86.62 188 LEU A C 1
ATOM 1559 O O . LEU A 1 188 ? -8.095 4.894 9.367 1.00 86.62 188 LEU A O 1
ATOM 1563 N N . ASN A 1 189 ? -9.374 3.371 8.370 1.00 87.12 189 ASN A N 1
ATOM 1564 C CA . ASN A 1 189 ? -10.647 3.861 8.921 1.00 87.12 189 ASN A CA 1
ATOM 1565 C C . ASN A 1 189 ? -11.425 2.809 9.719 1.00 87.12 189 ASN A C 1
ATOM 1567 O O . ASN A 1 189 ? -12.656 2.753 9.729 1.00 87.12 189 ASN A O 1
ATOM 1571 N N . GLY A 1 190 ? -10.713 1.895 10.351 1.00 89.56 190 GLY A N 1
ATOM 1572 C CA . GLY A 1 190 ? -11.362 0.863 11.134 1.00 89.56 190 GLY A CA 1
ATOM 1573 C C . GLY A 1 190 ? -10.398 -0.191 11.608 1.00 89.56 190 GLY A C 1
ATOM 1574 O O . GLY A 1 190 ? -9.317 -0.364 11.046 1.00 89.56 190 GLY A O 1
ATOM 1575 N N . LEU A 1 191 ? -10.810 -0.905 12.639 1.00 91.31 191 LEU A N 1
ATOM 1576 C CA . LEU A 1 191 ? -10.044 -2.000 13.201 1.00 91.31 191 LEU A CA 1
ATOM 1577 C C . LEU A 1 191 ? -10.980 -3.099 13.679 1.00 91.31 191 LEU A C 1
ATOM 1579 O O . LEU A 1 191 ? -12.086 -2.836 14.156 1.00 91.31 191 LEU A O 1
ATOM 1583 N N . GLY A 1 192 ? -10.523 -4.332 13.541 1.00 91.19 192 GLY A N 1
ATOM 1584 C CA . GLY A 1 192 ? -11.105 -5.501 14.170 1.00 91.19 192 GLY A CA 1
ATOM 1585 C C . GLY A 1 192 ? -10.286 -5.876 15.395 1.00 91.19 192 GLY A C 1
ATOM 1586 O O . GLY A 1 192 ? -9.060 -5.957 15.316 1.00 91.19 192 GLY A O 1
ATOM 1587 N N . ALA A 1 193 ? -10.946 -6.155 16.513 1.00 92.69 193 ALA A N 1
ATOM 1588 C CA . ALA A 1 193 ? -10.304 -6.685 17.709 1.00 92.69 193 ALA A CA 1
ATOM 1589 C C . ALA A 1 193 ? -10.994 -7.973 18.162 1.00 92.69 193 ALA A C 1
ATOM 1591 O O . ALA A 1 193 ? -12.220 -8.074 18.127 1.00 92.69 193 ALA A O 1
ATOM 1592 N N . ARG A 1 194 ? -10.198 -8.947 18.605 1.00 93.00 194 ARG A N 1
ATOM 1593 C CA . ARG A 1 194 ? -10.676 -10.138 19.308 1.00 93.00 194 ARG A CA 1
ATOM 1594 C C . ARG A 1 194 ? -10.519 -9.909 20.804 1.00 93.00 194 ARG A C 1
ATOM 1596 O O . ARG A 1 194 ? -9.406 -9.688 21.276 1.00 93.00 194 ARG A O 1
ATOM 1603 N N . LEU A 1 195 ? -11.626 -9.927 21.532 1.00 94.00 195 LEU A N 1
ATOM 1604 C CA . LEU A 1 195 ? -11.666 -9.626 22.959 1.00 94.00 195 LEU A CA 1
ATOM 1605 C C . LEU A 1 195 ? -11.175 -10.815 23.790 1.00 94.00 195 LEU A C 1
ATOM 1607 O O . LEU A 1 195 ? -11.382 -11.972 23.418 1.00 94.00 195 LEU A O 1
ATOM 1611 N N . ASN A 1 196 ? -10.549 -10.522 24.931 1.00 89.00 196 ASN A N 1
ATOM 1612 C CA . ASN A 1 196 ? -10.009 -11.556 25.817 1.00 89.00 196 ASN A CA 1
ATOM 1613 C C . ASN A 1 196 ? -11.130 -12.377 26.482 1.00 89.00 196 ASN A C 1
ATOM 1615 O O . ASN A 1 196 ? -11.052 -13.604 26.558 1.00 89.00 196 ASN A O 1
ATOM 1619 N N . GLU A 1 197 ? -12.212 -11.712 26.892 1.00 84.69 197 GLU A N 1
ATOM 1620 C CA . GLU A 1 197 ? -13.321 -12.319 27.630 1.00 84.69 197 GLU A CA 1
ATOM 1621 C C . GLU A 1 197 ? -14.648 -12.179 26.879 1.00 84.69 197 GLU A C 1
ATOM 1623 O O . GLU A 1 197 ? -14.977 -11.113 26.354 1.00 84.69 197 GLU A O 1
ATOM 1628 N N . SER A 1 198 ? -15.467 -13.235 26.892 1.00 74.88 198 SER A N 1
ATOM 1629 C CA . SER A 1 198 ? -16.796 -13.225 26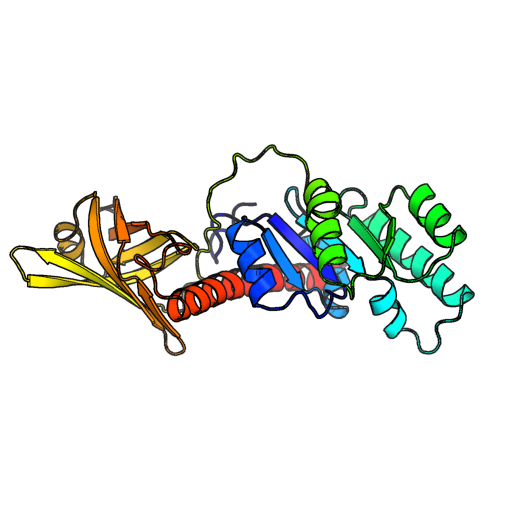.261 1.00 74.88 198 SER A CA 1
ATOM 1630 C C . SER A 1 198 ? -17.731 -12.186 26.892 1.00 74.88 198 SER A C 1
ATOM 1632 O O . SER A 1 198 ? -18.553 -11.580 26.208 1.00 74.88 198 SER A O 1
ATOM 1634 N N . ARG A 1 199 ? -17.588 -11.936 28.203 1.00 79.81 199 ARG A N 1
ATOM 1635 C CA . ARG A 1 199 ? -18.393 -10.940 28.929 1.00 79.81 199 ARG A CA 1
ATOM 1636 C C . ARG A 1 199 ? -18.080 -9.508 28.493 1.00 79.81 199 ARG A C 1
ATOM 1638 O O . ARG A 1 199 ? -18.983 -8.675 28.502 1.00 79.81 199 ARG A O 1
ATOM 1645 N N . SER A 1 200 ? -16.860 -9.231 28.033 1.00 82.31 200 SER A N 1
ATOM 1646 C CA . SER A 1 200 ? -16.459 -7.901 27.565 1.00 82.31 200 SER A CA 1
ATOM 1647 C C . SER A 1 200 ? -17.232 -7.445 26.330 1.00 82.31 200 SER A C 1
ATOM 1649 O O . SER A 1 200 ? -17.477 -6.254 26.166 1.00 82.31 200 SER A O 1
ATOM 1651 N N . LEU A 1 201 ? -17.703 -8.373 25.491 1.00 85.75 201 LEU A N 1
ATOM 1652 C CA . LEU A 1 201 ? -18.512 -8.024 24.322 1.00 85.75 201 LEU A CA 1
ATOM 1653 C C . LEU A 1 201 ? -19.914 -7.523 24.701 1.00 85.75 201 LEU A C 1
ATOM 1655 O O . LEU A 1 201 ? -20.526 -6.784 23.933 1.00 85.75 201 LEU A O 1
ATOM 1659 N N . ARG A 1 202 ? -20.429 -7.884 25.886 1.00 86.75 202 ARG A N 1
ATOM 1660 C CA . ARG A 1 202 ? -21.703 -7.354 26.411 1.00 86.75 202 ARG A CA 1
ATOM 1661 C C . ARG A 1 202 ? -21.586 -5.884 26.819 1.00 86.75 202 ARG A C 1
ATOM 1663 O O . ARG A 1 202 ? -22.586 -5.170 26.842 1.00 86.75 202 ARG A O 1
ATOM 1670 N N . GLN A 1 203 ? -20.365 -5.426 27.107 1.00 89.19 203 GLN A N 1
ATOM 1671 C CA . GLN A 1 203 ? -20.082 -4.031 27.440 1.00 89.19 203 GLN A CA 1
ATOM 1672 C C . GLN A 1 203 ? -20.088 -3.113 26.217 1.00 89.19 203 GLN A C 1
ATOM 1674 O O . GLN A 1 203 ? -20.162 -1.907 26.393 1.00 89.19 203 GLN A O 1
ATOM 1679 N N . LEU A 1 204 ? -20.074 -3.647 24.999 1.00 93.19 204 LEU A N 1
ATOM 1680 C CA . LEU A 1 204 ? -20.085 -2.861 23.768 1.00 93.19 204 LEU A CA 1
ATOM 1681 C C . LEU A 1 204 ? -21.404 -3.107 23.038 1.00 93.19 204 LEU A C 1
ATOM 1683 O O . LEU A 1 204 ? -21.786 -4.255 22.856 1.00 93.19 204 LEU A O 1
ATOM 1687 N N . GLN A 1 205 ? -22.100 -2.062 22.611 1.00 92.81 205 GLN A N 1
ATOM 1688 C CA . GLN A 1 205 ? -23.289 -2.125 21.762 1.00 92.81 205 GLN A CA 1
ATOM 1689 C C . GLN A 1 205 ? -22.983 -1.540 20.386 1.00 92.81 205 GLN A C 1
ATOM 1691 O O . GLN A 1 205 ? -21.999 -0.830 20.199 1.00 92.81 205 GLN A O 1
ATOM 1696 N N . LEU A 1 206 ? -23.796 -1.880 19.384 1.00 94.38 206 LEU A N 1
ATOM 1697 C CA . LEU A 1 206 ? -23.651 -1.261 18.067 1.00 94.38 206 LEU A CA 1
ATOM 1698 C C . LEU A 1 206 ? -23.890 0.246 18.186 1.00 94.38 206 LEU A C 1
ATOM 1700 O O . LEU A 1 206 ? -24.827 0.669 18.853 1.00 94.38 206 LEU A O 1
ATOM 1704 N N . ARG A 1 207 ? -23.074 1.025 17.472 1.00 93.88 207 ARG A N 1
ATOM 1705 C CA . ARG A 1 207 ? -23.044 2.494 17.468 1.00 93.88 207 ARG A CA 1
ATOM 1706 C C . ARG A 1 207 ? -22.532 3.140 18.756 1.00 93.88 207 ARG A C 1
ATOM 1708 O O . ARG A 1 207 ? -22.496 4.366 18.797 1.00 93.88 207 ARG A O 1
ATOM 1715 N N . ASP A 1 208 ? -22.068 2.362 19.738 1.00 94.56 208 ASP A N 1
ATOM 1716 C CA . ASP A 1 208 ? -21.368 2.928 20.893 1.00 94.56 208 ASP A CA 1
ATOM 1717 C C . ASP A 1 208 ? -20.188 3.773 20.420 1.00 94.56 208 ASP A C 1
ATOM 1719 O O . ASP A 1 208 ? -19.397 3.346 19.568 1.00 94.56 208 ASP A O 1
ATOM 1723 N N . HIS A 1 209 ? -20.088 4.962 21.004 1.00 95.25 209 HIS A N 1
ATOM 1724 C CA . HIS A 1 209 ? -18.945 5.847 20.877 1.00 95.25 209 HIS A CA 1
ATOM 1725 C C . HIS A 1 209 ? -17.858 5.409 21.861 1.00 95.25 209 HIS A C 1
ATOM 1727 O O . HIS A 1 209 ? -18.128 5.181 23.042 1.00 95.25 209 HIS A O 1
ATOM 1733 N N . VAL A 1 210 ? -16.638 5.219 21.360 1.00 96.75 210 VAL A N 1
ATOM 1734 C CA . VAL A 1 210 ? -15.529 4.661 22.138 1.00 96.75 210 VAL A CA 1
ATOM 1735 C C . VAL A 1 210 ? -14.206 5.355 21.837 1.00 96.75 210 VAL A C 1
ATOM 1737 O O . VAL A 1 210 ? -13.955 5.790 20.712 1.00 96.75 210 VAL A O 1
ATOM 1740 N N . LYS A 1 211 ? -13.316 5.362 22.832 1.00 97.12 211 LYS A N 1
ATOM 1741 C CA . LYS A 1 211 ? -11.883 5.643 22.663 1.00 97.12 211 LYS A CA 1
ATOM 1742 C C . LYS A 1 211 ? -11.140 4.329 22.471 1.00 97.12 211 LYS A C 1
ATOM 1744 O O . LYS A 1 211 ? -11.434 3.347 23.154 1.00 97.12 211 LYS A O 1
ATOM 1749 N N . VAL A 1 212 ? -10.150 4.294 21.587 1.00 97.25 212 VAL A N 1
ATOM 1750 C CA . VAL A 1 212 ? -9.376 3.077 21.315 1.00 97.25 212 VAL A CA 1
ATOM 1751 C C . VAL A 1 212 ? -7.890 3.346 21.443 1.00 97.25 212 VAL A C 1
ATOM 1753 O O . VAL A 1 212 ? -7.371 4.321 20.914 1.00 97.25 212 VAL A O 1
ATOM 1756 N N . PHE A 1 213 ? -7.194 2.440 22.116 1.00 96.81 213 PHE A N 1
ATOM 1757 C CA . PHE A 1 213 ? -5.745 2.441 22.235 1.00 96.81 213 PHE A CA 1
ATOM 1758 C C . PHE A 1 213 ? -5.208 1.156 21.618 1.00 96.81 213 PHE A C 1
ATOM 1760 O O . PHE A 1 213 ? -5.575 0.064 22.052 1.00 96.81 213 PHE A O 1
ATOM 1767 N N . VAL A 1 214 ? -4.336 1.284 20.623 1.00 94.75 214 VAL A N 1
ATOM 1768 C CA . VAL A 1 214 ? -3.665 0.163 19.958 1.00 94.75 214 VAL A CA 1
ATOM 1769 C C . VAL A 1 214 ? -2.178 0.261 20.266 1.00 94.75 214 VAL A C 1
ATOM 1771 O O . VAL A 1 214 ? -1.554 1.277 19.971 1.00 94.75 214 VAL A O 1
ATOM 1774 N N . ARG A 1 215 ? -1.604 -0.763 20.901 1.00 93.00 215 ARG A N 1
ATOM 1775 C CA . ARG A 1 215 ? -0.219 -0.717 21.392 1.00 93.00 215 ARG A CA 1
ATOM 1776 C C . ARG A 1 215 ? 0.538 -2.001 21.093 1.00 93.00 215 ARG A C 1
ATOM 1778 O O . ARG A 1 215 ? 0.004 -3.085 21.302 1.00 93.00 215 ARG A O 1
ATOM 1785 N N . ASN A 1 216 ? 1.788 -1.874 20.668 1.00 88.50 216 ASN A N 1
ATOM 1786 C CA . ASN A 1 216 ? 2.787 -2.941 20.719 1.00 88.50 216 ASN A CA 1
ATOM 1787 C C . ASN A 1 216 ? 4.076 -2.401 21.366 1.00 88.50 216 ASN A C 1
ATOM 1789 O O . ASN A 1 216 ? 4.088 -1.280 21.869 1.00 88.50 216 ASN A O 1
ATOM 1793 N N . ALA A 1 217 ? 5.159 -3.181 21.366 1.00 84.81 217 ALA A N 1
ATOM 1794 C CA . ALA A 1 217 ? 6.427 -2.772 21.981 1.00 84.81 217 ALA A CA 1
ATOM 1795 C C . ALA A 1 217 ? 7.043 -1.494 21.370 1.00 84.81 217 ALA A C 1
ATOM 1797 O O . ALA A 1 217 ? 7.853 -0.840 22.015 1.00 84.81 217 ALA A O 1
ATOM 1798 N N . GLN A 1 218 ? 6.677 -1.146 20.133 1.00 83.00 218 GLN A N 1
ATOM 1799 C CA . GLN A 1 218 ? 7.311 -0.077 19.353 1.00 83.00 218 GLN A CA 1
ATOM 1800 C C . GLN A 1 218 ? 6.384 1.117 19.099 1.00 83.00 218 GLN A C 1
ATOM 1802 O O . GLN A 1 218 ? 6.857 2.204 18.789 1.00 83.00 218 GLN A O 1
ATOM 1807 N N . ASN A 1 219 ? 5.067 0.926 19.183 1.00 84.00 219 ASN A N 1
ATOM 1808 C CA . ASN A 1 219 ? 4.076 1.913 18.776 1.00 84.00 219 ASN A CA 1
ATOM 1809 C C . ASN A 1 219 ? 2.923 1.968 19.777 1.00 84.00 219 ASN A C 1
ATOM 1811 O O . ASN A 1 219 ? 2.421 0.937 20.229 1.00 84.00 219 ASN A O 1
ATOM 1815 N N . SER A 1 220 ? 2.438 3.179 20.034 1.00 91.81 220 SER A N 1
ATOM 1816 C CA . SER A 1 220 ? 1.158 3.436 20.688 1.00 91.81 220 SER A CA 1
ATOM 1817 C C . SER A 1 220 ? 0.354 4.362 19.789 1.00 91.81 220 SER A C 1
ATOM 1819 O O . SER A 1 220 ? 0.865 5.396 19.376 1.00 91.81 220 SER A O 1
ATOM 1821 N N . ILE A 1 221 ? -0.878 3.970 19.483 1.00 95.19 221 ILE A N 1
ATOM 1822 C CA . ILE A 1 221 ? -1.811 4.722 18.647 1.00 95.19 221 ILE A CA 1
ATOM 1823 C C . ILE A 1 221 ? -3.077 4.952 19.463 1.00 95.19 221 ILE A C 1
ATOM 1825 O O . ILE A 1 221 ? -3.686 3.993 19.953 1.00 95.19 221 ILE A O 1
ATOM 1829 N N . GLN A 1 222 ? -3.479 6.209 19.593 1.00 96.69 222 GLN A N 1
ATOM 1830 C CA . GLN A 1 222 ? -4.737 6.606 20.207 1.00 96.69 222 GLN A CA 1
ATOM 1831 C C . GLN A 1 222 ? -5.742 7.068 19.146 1.00 96.69 222 GLN A C 1
ATOM 1833 O O . GLN A 1 222 ? -5.475 7.955 18.344 1.00 96.69 222 GLN A O 1
ATOM 1838 N N . ILE A 1 223 ? -6.934 6.480 19.180 1.00 97.00 223 ILE A N 1
ATOM 1839 C CA . ILE A 1 223 ? -8.106 6.907 18.416 1.00 97.00 223 ILE A CA 1
ATOM 1840 C C . ILE A 1 223 ? -9.084 7.488 19.438 1.00 97.00 223 ILE A C 1
ATOM 1842 O O . ILE A 1 223 ? -9.632 6.760 20.268 1.00 97.00 223 ILE A O 1
ATOM 1846 N N . ALA A 1 224 ? -9.248 8.807 19.420 1.00 96.12 224 ALA A N 1
ATOM 1847 C CA . ALA A 1 224 ? -10.086 9.539 20.362 1.00 96.12 224 ALA A CA 1
ATOM 1848 C C . ALA A 1 224 ? -11.577 9.252 20.154 1.00 96.12 224 ALA A C 1
ATOM 1850 O O . ALA A 1 224 ? -12.304 9.127 21.133 1.00 96.12 224 ALA A O 1
ATOM 1851 N N . ASN A 1 225 ? -12.013 9.095 18.902 1.00 96.00 225 ASN A N 1
ATOM 1852 C CA . ASN A 1 225 ? -13.396 8.760 18.581 1.00 96.00 225 ASN A CA 1
ATOM 1853 C C . ASN A 1 225 ? -13.447 7.585 17.604 1.00 96.00 225 ASN A C 1
ATOM 1855 O O . ASN A 1 225 ? -12.818 7.606 16.547 1.00 96.00 225 ASN A O 1
ATOM 1859 N N . ALA A 1 226 ? -14.223 6.563 17.942 1.00 96.81 226 ALA A N 1
ATOM 1860 C CA . ALA A 1 226 ? -14.580 5.465 17.058 1.00 96.81 226 ALA A CA 1
ATOM 1861 C C . ALA A 1 226 ? -15.991 4.971 17.384 1.00 96.81 226 ALA A C 1
ATOM 1863 O O . ALA A 1 226 ? -16.503 5.197 18.479 1.00 96.81 226 ALA A O 1
ATOM 1864 N N . PHE A 1 227 ? -16.601 4.261 16.439 1.00 96.38 227 PHE A N 1
ATOM 1865 C CA . PHE A 1 227 ? -17.928 3.680 16.606 1.00 96.38 227 PHE A CA 1
ATOM 1866 C C . PHE A 1 227 ? -17.898 2.172 16.443 1.00 96.38 227 PHE A C 1
ATOM 1868 O O . PHE A 1 227 ? -17.295 1.646 15.502 1.00 96.38 227 PHE A O 1
ATOM 1875 N N . VAL A 1 228 ? -18.607 1.469 17.320 1.00 95.88 228 VAL A N 1
ATOM 1876 C CA . VAL A 1 228 ? -18.823 0.028 17.181 1.00 95.88 228 VAL A CA 1
ATOM 1877 C C . VAL A 1 228 ? -19.749 -0.235 15.992 1.00 95.88 228 VAL A C 1
ATOM 1879 O O . VAL A 1 228 ? -20.890 0.215 15.956 1.00 95.88 228 VAL A O 1
ATOM 1882 N N . THR A 1 229 ? -19.274 -0.987 15.003 1.00 94.19 229 THR A N 1
ATOM 1883 C CA . THR A 1 229 ? -20.019 -1.274 13.759 1.00 94.19 229 THR A CA 1
ATOM 1884 C C . THR A 1 229 ? -20.348 -2.748 13.569 1.00 94.19 229 THR A C 1
ATOM 1886 O O . THR A 1 229 ? -21.255 -3.076 12.809 1.00 94.19 229 THR A O 1
ATOM 1889 N N . ARG A 1 230 ? -19.639 -3.646 14.258 1.00 92.88 230 ARG A N 1
ATOM 1890 C CA . ARG A 1 230 ? -19.884 -5.091 14.221 1.00 92.88 230 ARG A CA 1
ATOM 1891 C C . ARG A 1 230 ? -19.595 -5.703 15.581 1.00 92.88 230 ARG A C 1
ATOM 1893 O O . ARG A 1 230 ? -18.624 -5.314 16.227 1.00 92.88 230 ARG A O 1
ATOM 1900 N N . ARG A 1 231 ? -20.388 -6.700 15.962 1.00 93.81 231 ARG A N 1
ATOM 1901 C CA . ARG A 1 231 ? -20.160 -7.571 17.116 1.00 93.81 231 ARG A CA 1
ATOM 1902 C C . ARG A 1 231 ? -20.411 -9.007 16.683 1.00 93.81 231 ARG A C 1
ATOM 1904 O O . ARG A 1 231 ? -21.386 -9.261 15.984 1.00 93.81 231 ARG A O 1
ATOM 1911 N N . ASP A 1 232 ? -19.526 -9.907 17.072 1.00 91.62 232 ASP A N 1
ATOM 1912 C CA . ASP A 1 232 ? -19.652 -11.338 16.827 1.00 91.62 232 ASP A CA 1
ATOM 1913 C C . ASP A 1 232 ? -19.360 -12.075 18.134 1.00 91.62 232 ASP A C 1
ATOM 1915 O O . ASP A 1 232 ? -18.228 -12.090 18.627 1.00 91.62 232 ASP A O 1
ATOM 1919 N N . GLU A 1 233 ? -20.412 -12.642 18.721 1.00 88.62 233 GLU A N 1
ATOM 1920 C CA . GLU A 1 233 ? -20.328 -13.345 19.999 1.00 88.62 233 GLU A CA 1
ATOM 1921 C C . GLU A 1 233 ? -19.609 -14.689 19.877 1.00 88.62 233 GLU A C 1
ATOM 1923 O O . GLU A 1 233 ? -18.860 -15.053 20.784 1.00 88.62 233 GLU A O 1
ATOM 1928 N N . ALA A 1 234 ? -19.766 -15.386 18.747 1.00 87.88 234 ALA A N 1
ATOM 1929 C CA . ALA A 1 234 ? -19.165 -16.697 18.525 1.00 87.88 234 ALA A CA 1
ATOM 1930 C C . ALA A 1 234 ? -17.637 -16.594 18.443 1.00 87.88 234 ALA A C 1
ATOM 1932 O O . ALA A 1 234 ? -16.914 -17.397 19.033 1.00 87.88 234 ALA A O 1
ATOM 1933 N N . THR A 1 235 ? -17.132 -15.567 17.756 1.00 88.19 235 THR A N 1
ATOM 1934 C CA . THR A 1 235 ? -15.685 -15.355 17.594 1.00 88.19 235 THR A CA 1
ATOM 1935 C C . THR A 1 235 ? -15.080 -14.391 18.621 1.00 88.19 235 THR A C 1
ATOM 1937 O O . THR A 1 235 ? -13.853 -14.250 18.676 1.00 88.19 235 THR A O 1
ATOM 1940 N N . ARG A 1 236 ? -15.911 -13.776 19.478 1.00 91.06 236 ARG A N 1
ATOM 1941 C CA . ARG A 1 236 ? -15.544 -12.708 20.432 1.00 91.06 236 ARG A CA 1
ATOM 1942 C C . ARG A 1 236 ? -14.906 -11.507 19.739 1.00 91.06 236 ARG A C 1
ATOM 1944 O O . ARG A 1 236 ? -13.926 -10.939 20.223 1.00 91.06 236 ARG A O 1
ATOM 1951 N N . GLU A 1 237 ? -15.436 -11.130 18.585 1.00 92.31 237 GLU A N 1
ATOM 1952 C CA . GLU A 1 237 ? -14.864 -10.077 17.757 1.00 92.31 237 GLU A CA 1
ATOM 1953 C C . GLU A 1 237 ? -15.725 -8.821 17.745 1.00 92.31 237 GLU A C 1
ATOM 1955 O O . GLU A 1 237 ? -16.953 -8.863 17.683 1.00 92.31 237 GLU A O 1
ATOM 1960 N N . VAL A 1 238 ? -15.054 -7.674 17.738 1.00 94.62 238 VAL A N 1
ATOM 1961 C CA . VAL A 1 238 ? -15.675 -6.366 17.566 1.00 94.62 238 VAL A CA 1
ATOM 1962 C C . VAL A 1 238 ? -15.019 -5.638 16.401 1.00 94.62 238 VAL A C 1
ATOM 1964 O O . VAL A 1 238 ? -13.803 -5.690 16.218 1.00 94.62 238 VAL A O 1
ATOM 1967 N N . GLY A 1 239 ? -15.839 -4.992 15.578 1.00 93.69 239 GLY A N 1
ATOM 1968 C CA . GLY A 1 239 ? -15.394 -4.106 14.508 1.00 93.69 239 GLY A CA 1
ATOM 1969 C C . GLY A 1 239 ? -15.673 -2.658 14.878 1.00 93.69 239 GLY A C 1
ATOM 1970 O O . GLY A 1 239 ? -16.803 -2.322 15.238 1.00 93.69 239 GLY A O 1
ATOM 1971 N N . LEU A 1 240 ? -14.664 -1.805 14.754 1.00 94.69 240 LEU A N 1
ATOM 1972 C CA . LEU A 1 240 ? -14.747 -0.371 15.012 1.00 94.69 240 LEU A CA 1
ATOM 1973 C C . LEU A 1 240 ? -14.473 0.409 13.723 1.00 94.69 240 LEU A C 1
ATOM 1975 O O . LEU A 1 240 ? -13.676 -0.026 12.890 1.00 94.69 240 LEU A O 1
ATOM 1979 N N . ASN A 1 241 ? -15.121 1.559 13.570 1.00 93.62 241 ASN A N 1
ATOM 1980 C CA . ASN A 1 241 ? -14.914 2.496 12.466 1.00 93.62 241 ASN A CA 1
ATOM 1981 C C . ASN A 1 241 ? -14.505 3.865 13.021 1.00 93.62 241 ASN A C 1
ATOM 1983 O O . ASN A 1 241 ? -15.037 4.304 14.038 1.00 93.62 241 ASN A O 1
ATOM 1987 N N . PHE A 1 242 ? -13.565 4.516 12.349 1.00 93.25 242 PHE A N 1
ATOM 1988 C CA . PHE A 1 242 ? -13.109 5.875 12.617 1.00 93.25 242 PHE A CA 1
ATOM 1989 C C . PHE A 1 242 ? -12.667 6.524 11.299 1.00 93.25 242 PHE A C 1
ATOM 1991 O O . PHE A 1 242 ? -12.541 5.840 10.285 1.00 93.25 242 PHE A O 1
ATOM 1998 N N . ASN A 1 243 ? -12.415 7.832 11.289 1.00 89.69 243 ASN A N 1
ATOM 1999 C CA . ASN A 1 243 ? -11.934 8.526 10.097 1.00 89.69 243 ASN A CA 1
ATOM 2000 C C . ASN A 1 243 ? -10.509 9.053 10.291 1.00 89.69 243 ASN A C 1
ATOM 2002 O O . ASN A 1 243 ? -10.310 9.985 11.058 1.00 89.69 243 ASN A O 1
ATOM 2006 N N . ILE A 1 244 ? -9.526 8.515 9.559 1.00 90.12 244 ILE A N 1
ATOM 2007 C CA . ILE A 1 244 ? -8.129 8.973 9.673 1.00 90.12 244 ILE A CA 1
ATOM 2008 C C . ILE A 1 244 ? -7.901 10.414 9.225 1.00 90.12 244 ILE A C 1
ATOM 2010 O O . ILE A 1 244 ? -6.887 11.017 9.562 1.00 90.12 244 ILE A O 1
ATOM 2014 N N . ALA A 1 245 ? -8.793 10.935 8.384 1.00 86.56 245 ALA A N 1
ATOM 2015 C CA . ALA A 1 245 ? -8.684 12.285 7.854 1.00 86.56 245 ALA A CA 1
ATOM 2016 C C . ALA A 1 245 ? -9.279 13.339 8.799 1.00 86.56 245 ALA A C 1
ATOM 2018 O O . ALA A 1 245 ? -9.153 14.525 8.515 1.00 86.56 245 ALA A O 1
ATOM 2019 N N . ASP A 1 246 ? -9.937 12.914 9.880 1.00 89.81 246 ASP A N 1
ATOM 2020 C CA . ASP A 1 246 ? -10.606 13.792 10.832 1.00 89.81 246 ASP A CA 1
ATOM 2021 C C . ASP A 1 246 ? -9.823 13.825 12.150 1.00 89.81 246 ASP A C 1
ATOM 2023 O O . ASP A 1 246 ? -9.733 12.823 12.865 1.00 89.81 246 ASP A O 1
ATOM 2027 N N . GLU A 1 247 ? -9.258 14.990 12.474 1.00 92.94 247 GLU A N 1
ATOM 2028 C CA . GLU A 1 247 ? -8.452 15.179 13.685 1.00 92.94 247 GLU A CA 1
ATOM 2029 C C . GLU A 1 247 ? -9.272 15.051 14.974 1.00 92.94 247 GLU A C 1
ATOM 2031 O O . GLU A 1 247 ? -8.702 14.775 16.030 1.00 92.94 247 GLU A O 1
ATOM 2036 N N . SER A 1 248 ? -10.606 15.161 14.901 1.00 93.50 248 SER A N 1
ATOM 2037 C CA . SER A 1 248 ? -11.458 14.832 16.042 1.00 93.50 248 SER A CA 1
ATOM 2038 C C . SER A 1 248 ? -11.440 13.331 16.338 1.00 93.50 248 SER A C 1
ATOM 2040 O O . SER A 1 248 ? -11.554 12.940 17.494 1.00 93.50 248 SER A O 1
ATOM 2042 N N . PHE A 1 249 ? -11.254 12.462 15.339 1.00 94.75 249 PHE A N 1
ATOM 2043 C CA . PHE A 1 249 ? -11.210 11.010 15.534 1.00 94.75 249 PHE A CA 1
ATOM 2044 C C . PHE A 1 249 ? -9.830 10.528 15.953 1.00 94.75 249 PHE A C 1
ATOM 2046 O O . PHE A 1 249 ? -9.719 9.671 16.831 1.00 94.75 249 PHE A O 1
ATOM 2053 N N . ILE A 1 250 ? -8.781 11.052 15.326 1.00 95.25 250 ILE A N 1
ATOM 2054 C CA . ILE A 1 250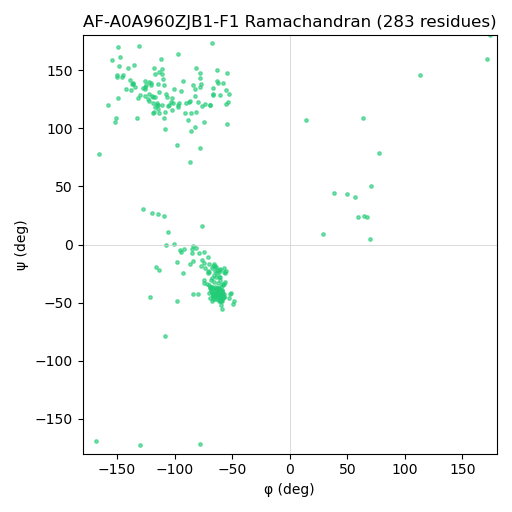 ? -7.404 10.640 15.574 1.00 95.25 250 ILE A CA 1
ATOM 2055 C C . ILE A 1 250 ? -6.464 11.821 15.358 1.00 95.25 250 ILE A C 1
ATOM 2057 O O . ILE A 1 250 ? -6.453 12.443 14.297 1.00 95.25 250 ILE A O 1
ATOM 2061 N N . ALA A 1 251 ? -5.645 12.119 16.365 1.00 95.31 251 ALA A N 1
ATOM 2062 C CA . ALA A 1 251 ? -4.682 13.203 16.271 1.00 95.31 251 ALA A CA 1
ATOM 2063 C C . ALA A 1 251 ? -3.653 12.917 15.169 1.00 95.31 251 ALA A C 1
ATOM 2065 O O . ALA A 1 251 ? -3.288 11.769 14.900 1.00 95.31 251 ALA A O 1
ATOM 2066 N N . ARG A 1 252 ? -3.132 13.974 14.544 1.00 91.69 252 ARG A N 1
ATOM 2067 C CA . ARG A 1 252 ? -2.196 13.854 13.420 1.00 91.69 252 ARG A CA 1
ATOM 2068 C C . ARG A 1 252 ? -0.982 12.941 13.692 1.00 91.69 252 ARG A C 1
ATOM 2070 O O . ARG A 1 252 ? -0.659 12.158 12.796 1.00 91.69 252 ARG A O 1
ATOM 2077 N N . PRO A 1 253 ? -0.315 12.972 14.866 1.00 93.62 253 PRO A N 1
ATOM 2078 C CA . PRO A 1 253 ? 0.780 12.044 15.163 1.00 93.62 253 PRO A CA 1
ATOM 2079 C C . PRO A 1 253 ? 0.332 10.575 15.162 1.00 93.62 253 PRO A C 1
ATOM 2081 O O . PRO A 1 253 ? 0.968 9.734 14.527 1.00 93.62 253 PRO A O 1
ATOM 2084 N N . ASP A 1 254 ? -0.805 10.274 15.792 1.00 94.75 254 ASP A N 1
ATOM 2085 C CA . ASP A 1 254 ? -1.384 8.930 15.832 1.00 94.75 254 ASP A CA 1
ATOM 2086 C C . ASP A 1 254 ? -1.815 8.452 14.439 1.00 94.75 254 ASP A C 1
ATOM 2088 O O . ASP A 1 254 ? -1.592 7.296 14.081 1.00 94.75 254 ASP A O 1
ATOM 2092 N N . ALA A 1 255 ? -2.370 9.344 13.611 1.00 92.25 255 ALA A N 1
ATOM 2093 C CA . ALA A 1 255 ? -2.759 9.044 12.234 1.00 92.25 255 ALA A CA 1
ATOM 2094 C C . ALA A 1 255 ? -1.549 8.654 11.367 1.00 92.25 255 ALA A C 1
ATOM 2096 O O . ALA A 1 255 ? -1.636 7.747 10.530 1.00 92.25 255 ALA A O 1
ATOM 2097 N N . VAL A 1 256 ? -0.402 9.308 11.580 1.00 91.88 256 VAL A N 1
ATOM 2098 C CA . VAL A 1 256 ? 0.872 8.957 10.933 1.00 91.88 256 VAL A CA 1
ATOM 2099 C C . VAL A 1 256 ? 1.355 7.587 11.413 1.00 91.88 256 VAL A C 1
ATOM 2101 O O . VAL A 1 256 ? 1.677 6.740 10.580 1.00 91.88 256 VAL A O 1
ATOM 2104 N N . CYS A 1 257 ? 1.342 7.326 12.723 1.00 91.88 257 CYS A N 1
ATOM 2105 C CA . CYS A 1 257 ? 1.715 6.024 13.288 1.00 91.88 257 CYS A CA 1
ATOM 2106 C C . CYS A 1 257 ? 0.827 4.884 12.763 1.00 91.88 257 CYS A C 1
ATOM 2108 O O . CYS A 1 257 ? 1.332 3.827 12.379 1.00 91.88 257 CYS A O 1
ATOM 2110 N N . LEU A 1 258 ? -0.486 5.107 12.680 1.00 91.31 258 LEU A N 1
ATOM 2111 C CA . LEU A 1 258 ? -1.445 4.157 12.120 1.00 91.31 258 LEU A CA 1
ATOM 2112 C C . LEU A 1 258 ? -1.178 3.896 10.633 1.00 91.31 258 LEU A C 1
ATOM 2114 O O . LEU A 1 258 ? -1.110 2.740 10.214 1.00 91.31 258 LEU A O 1
ATOM 2118 N N . SER A 1 259 ? -0.969 4.955 9.844 1.00 90.31 259 SER A N 1
ATOM 2119 C CA . SER A 1 259 ? -0.640 4.838 8.417 1.00 90.31 259 SER A CA 1
ATOM 2120 C C . SER A 1 259 ? 0.642 4.033 8.208 1.00 90.31 259 SER A C 1
ATOM 2122 O O . SER A 1 259 ? 0.668 3.130 7.372 1.00 90.31 259 SER A O 1
ATOM 2124 N N . ARG A 1 260 ? 1.672 4.289 9.024 1.00 90.88 260 ARG A N 1
ATOM 2125 C CA . ARG A 1 260 ? 2.938 3.548 9.017 1.00 90.88 260 ARG A CA 1
ATOM 2126 C C . ARG A 1 260 ? 2.745 2.076 9.367 1.00 90.88 260 ARG A C 1
ATOM 2128 O O . ARG A 1 260 ? 3.279 1.220 8.671 1.00 90.88 260 ARG A O 1
ATOM 2135 N N . ALA A 1 261 ? 1.955 1.763 10.395 1.00 87.38 261 ALA A N 1
ATOM 2136 C CA . ALA A 1 261 ? 1.672 0.380 10.775 1.00 87.38 261 ALA A CA 1
ATOM 2137 C C . ALA A 1 261 ? 0.989 -0.391 9.631 1.00 87.38 261 ALA A C 1
ATOM 2139 O O . ALA A 1 261 ? 1.439 -1.476 9.258 1.00 87.38 261 ALA A O 1
ATOM 2140 N N . VAL A 1 262 ? -0.054 0.190 9.026 1.00 87.12 262 VAL A N 1
ATOM 2141 C CA . VAL A 1 262 ? -0.765 -0.398 7.876 1.00 87.12 262 VAL A CA 1
ATOM 2142 C C . VAL A 1 262 ? 0.187 -0.589 6.690 1.00 87.12 262 VAL A C 1
ATOM 2144 O O . VAL A 1 262 ? 0.228 -1.665 6.092 1.00 87.12 262 VAL A O 1
ATOM 2147 N N . TYR A 1 263 ? 0.989 0.429 6.376 1.00 88.44 263 TYR A N 1
ATOM 2148 C CA . TYR A 1 263 ? 1.954 0.391 5.281 1.00 88.44 263 TYR A CA 1
ATOM 2149 C C . TYR A 1 263 ? 3.028 -0.690 5.480 1.00 88.44 263 TYR A C 1
ATOM 2151 O O . TYR A 1 263 ? 3.319 -1.456 4.562 1.00 88.44 263 TYR A O 1
ATOM 2159 N N . ASN A 1 264 ? 3.570 -0.818 6.692 1.00 86.44 264 ASN A N 1
ATOM 2160 C CA . ASN A 1 264 ? 4.552 -1.849 7.029 1.00 86.44 264 ASN A CA 1
ATOM 2161 C C . ASN A 1 264 ? 3.964 -3.259 6.909 1.00 86.44 264 ASN A C 1
ATOM 2163 O O . ASN A 1 264 ? 4.632 -4.162 6.406 1.00 86.44 264 ASN A O 1
ATOM 2167 N N . GLY A 1 265 ? 2.701 -3.449 7.307 1.00 83.31 265 GLY A N 1
ATOM 2168 C CA . GLY A 1 265 ? 2.001 -4.718 7.109 1.00 83.31 265 GLY A CA 1
ATOM 2169 C C . GLY A 1 265 ? 1.880 -5.104 5.628 1.00 83.31 265 GLY A C 1
ATOM 2170 O O . GLY A 1 265 ? 2.119 -6.259 5.275 1.00 83.31 265 GLY A O 1
ATOM 2171 N N . LEU A 1 266 ? 1.583 -4.140 4.748 1.00 85.19 266 LEU A N 1
ATOM 2172 C CA . LEU A 1 266 ? 1.551 -4.355 3.292 1.00 85.19 266 LEU A CA 1
ATOM 2173 C C . LEU A 1 266 ? 2.933 -4.661 2.716 1.00 85.19 266 LEU A C 1
ATOM 2175 O O . LEU A 1 266 ? 3.058 -5.563 1.887 1.00 85.19 266 LEU A O 1
ATOM 2179 N N . SER A 1 267 ? 3.959 -3.946 3.181 1.00 87.44 267 SER A N 1
ATOM 2180 C CA . SER A 1 267 ? 5.350 -4.154 2.770 1.00 87.44 267 SER A CA 1
ATOM 2181 C C . SER A 1 267 ? 5.827 -5.566 3.083 1.00 87.44 267 SER A C 1
ATOM 2183 O O . SER A 1 267 ? 6.296 -6.276 2.198 1.00 87.44 267 SER A O 1
ATOM 2185 N N . LEU A 1 268 ? 5.595 -6.049 4.305 1.00 84.81 268 LEU A N 1
ATOM 2186 C CA . LEU A 1 268 ? 5.968 -7.414 4.680 1.00 84.81 268 LEU A CA 1
ATOM 2187 C C . LEU A 1 268 ? 5.233 -8.473 3.857 1.00 84.81 268 LEU A C 1
ATOM 2189 O O . LEU A 1 268 ? 5.854 -9.436 3.409 1.00 84.81 268 LEU A O 1
ATOM 2193 N N . ALA A 1 269 ? 3.930 -8.294 3.628 1.00 82.12 269 ALA A N 1
ATOM 2194 C CA . ALA A 1 269 ? 3.148 -9.224 2.820 1.00 82.12 269 ALA A CA 1
ATOM 2195 C C . ALA A 1 269 ? 3.637 -9.269 1.360 1.00 82.12 269 ALA A C 1
ATOM 2197 O O . ALA A 1 269 ? 3.750 -10.349 0.776 1.00 82.12 269 ALA A O 1
ATOM 2198 N N . THR A 1 270 ? 3.957 -8.108 0.787 1.00 85.31 270 THR A N 1
ATOM 2199 C CA . THR A 1 270 ? 4.465 -7.972 -0.587 1.00 85.31 270 THR A CA 1
ATOM 2200 C C . THR A 1 270 ? 5.855 -8.594 -0.712 1.00 85.31 270 THR A C 1
ATOM 2202 O O . THR A 1 270 ? 6.063 -9.464 -1.557 1.00 85.31 270 THR A O 1
ATOM 2205 N N . ASN A 1 271 ? 6.770 -8.263 0.200 1.00 86.69 271 ASN A N 1
ATOM 2206 C CA . ASN A 1 271 ? 8.138 -8.784 0.205 1.00 86.69 271 ASN A CA 1
ATOM 2207 C C . ASN A 1 271 ? 8.190 -10.299 0.424 1.00 86.69 271 ASN A C 1
ATOM 2209 O O . ASN A 1 271 ? 8.968 -10.988 -0.236 1.00 86.69 271 ASN A O 1
ATOM 2213 N N . LYS A 1 272 ? 7.329 -10.854 1.294 1.00 85.00 272 LYS A N 1
ATOM 2214 C CA . LYS A 1 272 ? 7.209 -12.313 1.472 1.00 85.00 272 LYS A CA 1
ATOM 2215 C C . LYS A 1 272 ? 6.869 -12.997 0.144 1.00 85.00 272 LYS A C 1
ATOM 2217 O O . LYS A 1 272 ? 7.466 -14.020 -0.177 1.00 85.00 272 LYS A O 1
ATOM 2222 N N . LYS A 1 273 ? 5.956 -12.427 -0.651 1.00 82.88 273 LYS A N 1
ATOM 2223 C CA . LYS A 1 273 ? 5.586 -12.976 -1.966 1.00 82.88 273 LYS A CA 1
ATOM 2224 C C . LYS A 1 273 ? 6.699 -12.855 -2.996 1.00 82.88 273 LYS A C 1
ATOM 2226 O O . LYS A 1 273 ? 6.983 -13.841 -3.666 1.00 82.88 273 LYS A O 1
ATOM 2231 N N . ILE A 1 274 ? 7.338 -11.689 -3.089 1.00 83.81 274 ILE A N 1
ATOM 2232 C CA . ILE A 1 274 ? 8.472 -11.475 -4.000 1.00 83.81 274 ILE A CA 1
ATOM 2233 C C . ILE A 1 274 ? 9.581 -12.490 -3.705 1.00 83.81 274 ILE A C 1
ATOM 2235 O O . ILE A 1 274 ? 10.074 -13.136 -4.623 1.00 83.81 274 ILE A O 1
ATOM 2239 N N . LYS A 1 275 ? 9.913 -12.711 -2.426 1.00 84.94 275 LYS A N 1
ATOM 2240 C CA . LYS A 1 275 ? 10.929 -13.693 -2.019 1.00 84.94 275 LYS A CA 1
ATOM 2241 C C . LYS A 1 275 ? 10.570 -15.126 -2.430 1.00 84.94 275 LYS A C 1
ATOM 2243 O O . LYS A 1 275 ? 11.430 -15.858 -2.905 1.00 84.94 275 LYS A O 1
ATOM 2248 N N . VAL A 1 276 ? 9.303 -15.523 -2.289 1.00 81.12 276 VAL A N 1
ATOM 2249 C CA . VAL A 1 276 ? 8.824 -16.829 -2.784 1.00 81.12 276 VAL A CA 1
ATOM 2250 C C . VAL A 1 276 ? 8.948 -16.921 -4.309 1.00 81.12 276 VAL A C 1
ATOM 2252 O O . VAL A 1 276 ? 9.346 -17.961 -4.827 1.00 81.12 276 VAL A O 1
ATOM 2255 N N . GLY A 1 277 ? 8.639 -15.836 -5.026 1.00 77.88 277 GLY A N 1
ATOM 2256 C CA . GLY A 1 277 ? 8.814 -15.753 -6.477 1.00 77.88 277 GLY A CA 1
ATOM 2257 C C . GLY A 1 277 ? 10.269 -15.882 -6.919 1.00 77.88 277 GLY A C 1
ATOM 2258 O O . GLY A 1 277 ? 10.550 -16.571 -7.896 1.00 77.88 277 GLY A O 1
ATOM 2259 N N . LEU A 1 278 ? 11.187 -15.266 -6.172 1.00 80.44 278 LEU A N 1
ATOM 2260 C CA . LEU A 1 278 ? 12.625 -15.330 -6.423 1.00 80.44 278 LEU A CA 1
ATOM 2261 C C . LEU A 1 278 ? 13.152 -16.766 -6.319 1.00 80.44 278 LEU A C 1
ATOM 2263 O O . LEU A 1 278 ? 13.825 -17.232 -7.231 1.00 80.44 278 LEU A O 1
ATOM 2267 N N . ASN A 1 279 ? 12.799 -17.481 -5.245 1.00 74.50 279 ASN A N 1
ATOM 2268 C CA . ASN A 1 279 ? 13.240 -18.864 -5.040 1.00 74.50 279 ASN A CA 1
ATOM 2269 C C . ASN A 1 279 ? 12.818 -19.770 -6.205 1.00 74.50 279 ASN A C 1
ATOM 2271 O O . ASN A 1 279 ? 13.626 -20.529 -6.718 1.00 74.50 279 ASN A O 1
ATOM 2275 N N . ARG A 1 280 ? 11.579 -19.621 -6.681 1.00 68.94 280 ARG A N 1
ATOM 2276 C CA . ARG A 1 280 ? 11.072 -20.377 -7.835 1.00 68.94 280 ARG A CA 1
ATOM 2277 C C . ARG A 1 280 ? 11.758 -20.008 -9.148 1.00 68.94 280 ARG A C 1
ATOM 2279 O O . ARG A 1 280 ? 11.957 -20.873 -9.985 1.00 68.94 280 ARG A O 1
ATOM 2286 N N . ALA A 1 281 ? 12.098 -18.735 -9.352 1.00 69.00 281 ALA A N 1
ATOM 2287 C CA . ALA A 1 281 ? 12.824 -18.317 -10.550 1.00 69.00 281 ALA A CA 1
ATOM 2288 C C . ALA A 1 281 ? 14.234 -18.930 -10.598 1.00 69.00 281 ALA A C 1
ATOM 2290 O O . ALA A 1 281 ? 14.689 -19.316 -11.668 1.00 69.00 281 ALA A O 1
ATOM 2291 N N . LEU A 1 282 ? 14.891 -19.059 -9.440 1.00 65.25 282 LEU A N 1
ATOM 2292 C CA . LEU A 1 282 ? 16.199 -19.706 -9.308 1.00 65.25 282 LEU A CA 1
ATOM 2293 C C . LEU A 1 282 ? 16.148 -21.231 -9.489 1.00 65.25 282 LEU A C 1
ATOM 2295 O O . LEU A 1 282 ? 17.157 -21.811 -9.849 1.00 65.25 282 LEU A O 1
ATOM 2299 N N . GLU A 1 283 ? 15.006 -21.879 -9.249 1.00 56.72 283 GLU A N 1
ATOM 2300 C CA . GLU A 1 283 ? 14.826 -23.324 -9.481 1.00 56.72 283 GLU A CA 1
ATOM 2301 C C . GLU A 1 283 ? 14.630 -23.680 -10.968 1.00 56.72 283 GLU A C 1
ATOM 2303 O O . GLU A 1 283 ? 14.763 -24.844 -11.339 1.00 56.72 283 GLU A O 1
ATOM 2308 N N . ILE A 1 284 ? 14.269 -22.705 -11.810 1.00 55.09 284 ILE A N 1
ATOM 2309 C CA . ILE A 1 284 ? 13.971 -22.905 -13.241 1.00 55.09 284 ILE A CA 1
ATOM 2310 C C . ILE A 1 284 ? 15.187 -22.567 -14.131 1.00 55.09 284 ILE A C 1
ATOM 2312 O O . ILE A 1 284 ? 15.204 -22.940 -15.304 1.00 55.09 284 ILE A O 1
ATOM 2316 N N . ILE A 1 285 ? 16.192 -21.872 -13.589 1.00 48.19 285 ILE A N 1
ATOM 2317 C CA . ILE A 1 285 ? 17.442 -21.501 -14.276 1.00 48.19 285 ILE A CA 1
ATOM 2318 C C . ILE A 1 285 ? 18.530 -22.513 -13.925 1.00 48.19 285 ILE A C 1
ATOM 2320 O O . ILE A 1 285 ? 19.243 -22.935 -14.862 1.00 48.19 285 ILE A O 1
#

Mean predicted aligned error: 7.81 Å

Sequence (285 aa):
MKITEDGVTATPKILSWFGLPSHIGERERFEFLKRDIYIHEARFDELPGLWAINGRYTGFAFNLDRILEYLPFPRLAGVMVLAKKLIRYISGFCPHNCLVHTRILNEDLKELFAEAGIPFYQQNLEYRPNAWLLIRKKLLPVIAADDRPIRKFVRVSFPAYFDYRVTIRVEKNHREIPVTGKLKDLSLNGLGARLNESRSLRQLQLRDHVKVFVRNAQNSIQIANAFVTRRDEATREVGLNFNIADESFIARPDAVCLSRAVYNGLSLATNKKIKVGLNRALEII

pLDDT: mean 83.31, std 13.27, range [27.84, 97.25]

Nearest PDB structures (foldseek):
  5y6g-assembly1_A  TM=7.124E-01  e=3.569E-04  Escherichia coli K-12
  2l1t-assembly1_A  TM=7.302E-01  e=3.756E-03  Geobacter sulfurreducens
  2hqr-assembly1_B  TM=4.769E-01  e=1.825E-01  Helicobacter pylori J99
  4b5w-assembly1_C  TM=4.685E-01  e=2.038E+00  Escherichia coli ATCC 8739
  4g1k-assembly2_C  TM=3.550E-01  e=4.644E+00  Burkholderia thailandensis E264

Radius of gyration: 22.19 Å; Cα contacts (8 Å, |Δi|>4): 525; chains: 1; bounding box: 53×41×65 Å

Solvent-accessible surface area (backbone atoms only — not comparable to full-atom values): 15200 Å² total; per-residue (Å²): 123,75,35,76,94,73,37,26,65,38,68,48,36,35,38,38,21,33,57,65,50,82,84,66,38,72,70,51,43,48,60,34,35,62,67,28,29,40,71,41,78,43,52,81,90,45,56,78,4,47,68,55,63,60,52,75,42,27,18,38,38,38,30,49,60,56,58,46,70,77,44,100,68,81,44,72,71,52,49,53,53,48,49,53,52,51,49,53,52,38,63,77,66,50,35,79,26,39,36,39,35,25,68,68,87,54,67,70,61,51,51,58,32,51,78,68,64,31,54,70,43,73,51,65,43,85,46,60,71,49,40,55,46,42,43,67,74,53,47,54,62,32,22,54,70,89,78,64,82,81,61,80,56,35,37,37,25,57,45,80,88,65,64,35,38,31,40,38,33,34,73,54,94,94,37,79,47,80,36,53,28,35,60,50,29,40,33,68,41,30,36,31,35,35,43,76,47,75,71,51,57,73,76,55,52,81,66,39,63,28,32,38,37,42,33,40,99,88,49,74,33,54,30,62,36,30,30,29,75,45,77,39,81,91,76,30,33,39,31,36,37,37,48,57,89,36,62,78,20,19,43,69,70,30,37,51,54,51,46,51,54,48,50,52,52,50,48,52,54,50,51,55,37,25,53,57,24,34,56,55,50,63,73,75,108